Protein 2PEX (pdb70)

Nearest PDB structures (foldseek):
  2pex-assembly1_A  TM=1.007E+00  e=6.053E-23  Xanthomonas campestris
  2pfb-assembly1_A  TM=7.543E-01  e=5.806E-17  Xanthomonas campestris
  2pfb-assembly1_B  TM=7.916E-01  e=1.909E-15  Xanthomonas campestris
  3hsr-assembly1_B  TM=8.834E-01  e=1.328E-07  Staphylococcus aureus subsp. aureus str. Newman
  5hsm-assembly1_A-2  TM=7.151E-01  e=2.259E-06  Mycobacterium tuberculosis H37Rv

Secondary structure (DSSP, 8-state):
--TGGG-GGG-HHHHHHHHHHHHHHHHHHHTTTTT--HHHHHHHHHHHHS-SEEHHHHHHHHT--HHHHHHHHHHHHHTTSEEEE--EEEE-HHHHHGGGGSTTHHHHHHHHHT--HHHHHHHHHHHHHHHHHH--/--HHHHT-GGG-HHHHHHHHHHHHHHHHHHHGGGTT--HHHHHHHHHHHHS-SB-HHHHHHHHT--HHHHHHHHHHHHHTTSEEE----EEE-HHHHHHHHHHTHHHHHHHHHHT--HHHHHHHHHHHHHHHHHHH-

InterPro domains:
  IPR000835 MarR-type HTH domain [PR00598] (62-78)
  IPR000835 MarR-type HTH domain [PR00598] (79-94)
  IPR000835 MarR-type HTH domain [PR00598] (98-114)
  IPR000835 MarR-type HTH domain [PS50995] (18-148)
  IPR000835 MarR-type HTH domain [SM00347] (38-138)
  IPR036388 Winged helix-like DNA-binding domain superfamily [G3DSA:1.10.10.10] (18-153)
  IPR036390 Winged helix DNA-binding domain superfamily [SSF46785] (12-150)
  IPR039422 Transcription regulators MarR/SlyA-like [PTHR33164] (8-149)
  IPR055166 Transcriptional regulator SarA/SarZ/Rot-like, helix-turn-helix domain [PF22381] (34-114)

Radius of gyration: 20.16 Å; Cα contacts (8 Å, |Δi|>4): 332; chains: 2; bounding box: 38×57×40 Å

Solvent-accessible surface area: 13585 Å² total; per-residue (Å²): 245,54,49,58,61,3,50,1,81,73,7,4,2,15,5,0,36,8,0,8,69,19,0,43,142,37,2,150,49,39,2,149,104,17,128,16,69,12,33,14,1,0,0,0,1,3,1,16,76,59,41,101,82,28,28,89,85,0,6,141,78,0,96,13,76,75,86,63,0,37,46,15,2,109,142,0,66,95,67,30,16,3,57,84,91,122,87,73,0,15,17,32,133,66,0,90,46,10,70,88,121,0,14,58,4,18,91,77,8,72,96,28,2,75,24,57,100,102,77,22,138,95,6,31,110,28,0,48,100,1,35,82,42,25,38,161,147,160,38,49,48,66,3,46,1,83,81,8,6,2,10,1,0,20,1,0,22,37,14,4,76,85,37,3,136,47,22,2,161,86,12,129,18,70,16,37,18,0,0,0,0,1,6,1,11,80,64,49,103,79,24,32,75,66,0,5,125,82,1,120,23,88,69,83,62,0,63,52,16,4,106,141,2,62,94,63,34,14,2,58,108,83,121,107,72,0,20,14,17,136,81,0,102,66,16,74,88,118,0,6,54,4,13,98,88,7,72,99,31,0,73,18,54,120,82,88,24,112,83,4,22,84,40,0,74,108,3,61,59,25,13,67,122

Foldseek 3Di:
DCVVVPDLVVDPVNVVVVVVVVLQVVVVVVCVVVPARVVLVLLLVVCLVPFWAFLVRSCVVVVHDCVVCVVSLVVCVVVVQWDAPPNIIGGDPVVNVCVVVCVCVVVVSVVVVVDDVVRVVVVVVVVVVVVVVPDD/DCVVVVPDLVNDPVNVVVVVVVVLQVLVVVLCVVVPAHVVLVLLLVVCLVPFFAFLVVSCVVVVHDSVVCVVSLVVCVVVVQWDDDVRTIGGDPNVNVSVVVSVVRVVVSVVVVPADPVRVVVVVVVVVVVVVVVVD

CATH classification: 1.10.10.10

Sequence (273 aa):
RTDTLLQLDNQLSFALYSANLAMHKLYRGLLKALDLTYPQYLVMLVLWETDERSVSEIGERLYLDSATLTPLLKRLQAAGLVTRTRVIIALTETGRALRSKAGAVPEQVFCCASACSLDELRQLKQELEKLRSSLGAARTDTLLQLDNQLSFALYSANLAMHKLYRGLLKALDLTYPQYLVMLVLWETDERSVSEIGERLYLDSATLTPLLKRLQAAGLVTRTRVIIALTETGRALRSKAGAVPEQVFCASACSLDELRQLKQELEKLRSSLGA

B-factor: mean 32.77, std 8.57, range [18.04, 68.5]

Organism: Xanthomonas campestris pv. phaseoli (NCBI:txid317013)

Structure (mmCIF, N/CA/C/O backbone):
data_2PEX
#
_entry.id   2PEX
#
_cell.length_a   54.290
_cell.length_b   77.790
_cell.length_c   77.810
_cell.angle_alpha   90.00
_cell.angle_beta   90.00
_cell.angle_gamma   90.00
#
_symmetry.space_group_name_H-M   'P 21 21 21'
#
loop_
_entity.id
_entity.type
_entity.pdbx_description
1 polymer 'Transcriptional regulator OhrR'
2 non-polymer 'FORMIC ACID'
3 water water
#
loop_
_atom_site.group_PDB
_atom_site.id
_atom_site.type_symbol
_atom_site.label_atom_id
_atom_site.label_alt_id
_atom_site.label_comp_id
_atom_site.label_asym_id
_atom_site.label_entity_id
_atom_site.label_seq_id
_atom_site.pdbx_PDB_ins_code
_atom_site.Cartn_x
_atom_site.Cartn_y
_atom_site.Cartn_z
_atom_site.occupancy
_atom_site.B_iso_or_equiv
_atom_site.auth_seq_id
_atom_site.auth_comp_id
_atom_site.auth_asym_id
_atom_site.auth_atom_id
_atom_site.pdbx_PDB_model_num
ATOM 1 N N . ARG A 1 10 ? 35.999 15.500 -7.148 1.00 50.46 10 ARG A N 1
ATOM 2 C CA . ARG A 1 10 ? 34.758 15.195 -7.922 1.00 50.50 10 ARG A CA 1
ATOM 3 C C . ARG A 1 10 ? 34.500 13.685 -7.912 1.00 50.77 10 ARG A C 1
ATOM 4 O O . ARG A 1 10 ? 35.219 12.917 -8.552 1.00 51.74 10 ARG A O 1
ATOM 12 N N . THR A 1 11 ? 33.464 13.267 -7.190 1.00 50.16 11 THR A N 1
ATOM 13 C CA . THR A 1 11 ? 33.134 11.845 -7.060 1.00 49.16 11 THR A CA 1
ATOM 14 C C . THR A 1 11 ? 31.815 11.415 -7.710 1.00 46.24 11 THR A C 1
ATOM 15 O O . THR A 1 11 ? 31.515 10.221 -7.800 1.00 46.48 11 THR A O 1
ATOM 19 N N . ASP A 1 12 ? 31.041 12.381 -8.186 1.00 41.69 12 ASP A N 1
ATOM 20 C CA . ASP A 1 12 ? 29.747 12.089 -8.792 1.00 38.34 12 ASP A CA 1
ATOM 21 C C . ASP A 1 12 ? 29.720 11.199 -10.043 1.00 35.93 12 ASP A C 1
ATOM 22 O O . ASP A 1 12 ? 28.830 10.364 -10.174 1.00 33.78 12 ASP A O 1
ATOM 27 N N . THR A 1 13 ? 30.666 11.367 -10.965 1.00 31.77 13 THR A N 1
ATOM 28 C CA . THR A 1 13 ? 30.637 10.554 -12.184 1.00 28.07 13 THR A CA 1
ATOM 29 C C . THR A 1 13 ? 30.730 9.064 -11.867 1.00 26.58 13 THR A C 1
ATOM 30 O O . THR A 1 13 ? 30.105 8.237 -12.526 1.00 25.45 13 THR A O 1
ATOM 34 N N . LEU A 1 14 ? 31.509 8.739 -10.844 1.00 25.84 14 LEU A N 1
ATOM 35 C CA . LEU A 1 14 ? 31.709 7.369 -10.401 1.00 27.68 14 LEU A CA 1
ATOM 36 C C . LEU A 1 14 ? 30.402 6.698 -9.951 1.00 26.22 14 LEU A C 1
ATOM 37 O O . LEU A 1 14 ? 30.252 5.480 -10.051 1.00 26.20 14 LEU A O 1
ATOM 42 N N . LEU A 1 15 ? 29.451 7.501 -9.482 1.00 24.59 15 LEU A N 1
ATOM 43 C CA . LEU A 1 15 ? 28.173 6.979 -8.997 1.00 24.55 15 LEU A CA 1
ATOM 44 C C . LEU A 1 15 ? 26.979 7.113 -9.943 1.00 23.66 15 LEU A C 1
ATOM 45 O O . LEU A 1 15 ? 25.856 6.808 -9.553 1.00 24.96 15 LEU A O 1
ATOM 50 N N . GLN A 1 16 ? 27.194 7.562 -11.175 1.00 21.69 16 GLN A N 1
ATOM 51 C CA . GLN A 1 16 ? 26.071 7.696 -12.097 1.00 22.74 16 GLN A CA 1
ATOM 52 C C . GLN A 1 16 ? 25.476 6.319 -12.377 1.00 21.61 16 GLN A C 1
ATOM 53 O O . GLN A 1 16 ? 26.199 5.359 -12.622 1.00 20.87 16 GLN A O 1
ATOM 59 N N . LEU A 1 17 ? 24.152 6.232 -12.327 1.00 22.25 17 LEU A N 1
ATOM 60 C CA . LEU A 1 17 ? 23.442 4.979 -12.555 1.00 23.41 17 LEU A CA 1
ATOM 61 C C . LEU A 1 17 ? 23.926 4.221 -13.796 1.00 25.75 17 LEU A C 1
ATOM 62 O O . LEU A 1 17 ? 24.177 3.015 -13.736 1.00 23.33 17 LEU A O 1
ATOM 67 N N . ASP A 1 18 ? 24.053 4.939 -14.910 1.00 26.16 18 ASP A N 1
ATOM 68 C CA . ASP A 1 18 ? 24.473 4.354 -16.181 1.00 26.93 18 ASP A CA 1
ATOM 69 C C . ASP A 1 18 ? 25.883 3.783 -16.195 1.00 25.91 18 ASP A C 1
ATOM 70 O O . ASP A 1 18 ? 26.275 3.140 -17.166 1.00 25.51 18 ASP A O 1
ATOM 75 N N . ASN A 1 19 ? 26.651 4.027 -15.139 1.00 23.90 19 ASN A N 1
ATOM 76 C CA . ASN A 1 19 ? 28.015 3.516 -15.085 1.00 23.53 19 ASN A CA 1
ATOM 77 C C . ASN A 1 19 ? 28.163 2.324 -14.151 1.00 23.11 19 ASN A C 1
ATOM 78 O O . ASN A 1 19 ? 29.269 1.805 -13.969 1.00 23.74 19 ASN A O 1
ATOM 83 N N . GLN A 1 20 ? 27.047 1.878 -13.579 1.00 20.07 20 GLN A N 1
ATOM 84 C CA . GLN A 1 20 ? 27.071 0.755 -12.645 1.00 22.21 20 GLN A CA 1
ATOM 85 C C . GLN A 1 20 ? 26.850 -0.613 -13.286 1.00 21.37 20 GLN A C 1
ATOM 86 O O . GLN A 1 20 ? 25.793 -0.884 -13.851 1.00 21.14 20 GLN A O 1
ATOM 92 N N . LEU A 1 21 ? 27.851 -1.478 -13.196 1.00 22.15 21 LEU A N 1
ATOM 93 C CA . LEU A 1 21 ? 27.715 -2.827 -13.733 1.00 22.43 21 LEU A CA 1
ATOM 94 C C . LEU A 1 21 ? 26.568 -3.529 -13.002 1.00 21.05 21 LEU A C 1
ATOM 95 O O . LEU A 1 21 ? 25.784 -4.260 -13.605 1.00 21.18 21 LEU A O 1
ATOM 100 N N . SER A 1 22 ? 26.468 -3.294 -11.699 1.00 19.88 22 SER A N 1
ATOM 101 C CA . SER A 1 22 ? 25.430 -3.935 -10.901 1.00 20.87 22 SER A CA 1
ATOM 102 C C . SER A 1 22 ? 24.020 -3.634 -11.407 1.00 18.04 22 SER A C 1
ATOM 103 O O . SER A 1 22 ? 23.176 -4.523 -11.444 1.00 20.48 22 SER A O 1
ATOM 106 N N . PHE A 1 23 ? 23.761 -2.389 -11.796 1.00 19.21 23 PHE A N 1
ATOM 107 C CA . PHE A 1 23 ? 22.423 -2.047 -12.261 1.00 20.17 23 PHE A CA 1
ATOM 108 C C . PHE A 1 23 ? 22.080 -2.733 -13.581 1.00 20.54 23 PHE A C 1
ATOM 109 O O . PHE A 1 23 ? 20.947 -3.172 -13.769 1.00 20.70 23 PHE A O 1
ATOM 117 N N . ALA A 1 24 ? 23.049 -2.838 -14.488 1.00 21.06 24 ALA A N 1
ATOM 118 C CA . ALA A 1 24 ? 22.798 -3.508 -15.765 1.00 23.62 24 ALA A CA 1
ATOM 119 C C . ALA A 1 24 ? 22.449 -4.971 -15.506 1.00 23.22 24 ALA A C 1
ATOM 120 O O . ALA A 1 24 ? 21.551 -5.531 -16.132 1.00 25.56 24 ALA A O 1
ATOM 122 N N . LEU A 1 25 ? 23.161 -5.588 -14.568 1.00 23.03 25 LEU A N 1
ATOM 123 C CA . LEU A 1 25 ? 22.923 -6.983 -14.212 1.00 22.67 25 LEU A CA 1
ATOM 124 C C . LEU A 1 25 ? 21.523 -7.120 -13.570 1.00 23.59 25 LEU A C 1
ATOM 125 O O . LEU A 1 25 ? 20.700 -7.960 -13.965 1.00 21.27 25 LEU A O 1
ATOM 130 N N . TYR A 1 26 ? 21.262 -6.265 -12.591 1.00 22.18 26 TYR A N 1
ATOM 131 C CA . TYR A 1 26 ? 19.995 -6.238 -11.854 1.00 21.55 26 TYR A CA 1
ATOM 132 C C . TYR A 1 26 ? 18.791 -6.059 -12.772 1.00 22.24 26 TYR A C 1
ATOM 133 O O . TYR A 1 26 ? 17.806 -6.799 -12.672 1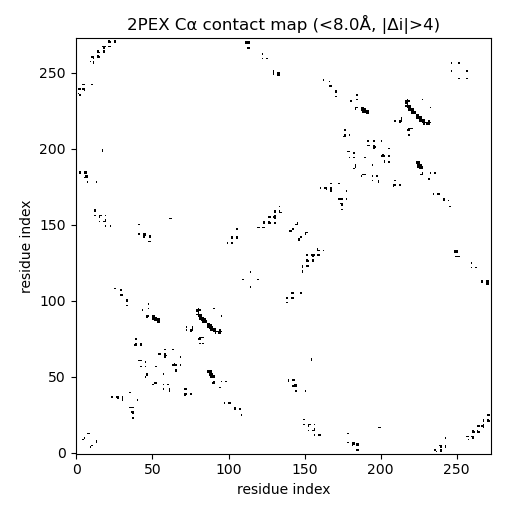.00 21.20 26 TYR A O 1
ATOM 142 N N . SER A 1 27 ? 18.863 -5.082 -13.671 1.00 21.49 27 SER A N 1
ATOM 143 C CA . SER A 1 27 ? 17.742 -4.831 -14.568 1.00 22.17 27 SER A CA 1
ATOM 144 C C . SER A 1 27 ? 17.548 -5.910 -15.638 1.00 23.97 27 SER A C 1
ATOM 145 O O . SER A 1 27 ? 16.410 -6.227 -15.996 1.00 22.54 27 SER A O 1
ATOM 148 N N . ALA A 1 28 ? 18.636 -6.480 -16.149 1.00 21.96 28 ALA A N 1
ATOM 149 C CA . ALA A 1 28 ? 18.503 -7.531 -17.161 1.00 21.88 28 ALA A CA 1
ATOM 150 C C . ALA A 1 28 ? 17.915 -8.789 -16.509 1.00 22.63 28 ALA A C 1
ATOM 151 O O . ALA A 1 28 ? 17.082 -9.477 -17.107 1.00 21.33 28 ALA A O 1
ATOM 153 N N . ASN A 1 29 ? 18.344 -9.075 -15.279 1.00 20.15 29 ASN A N 1
ATOM 154 C CA . ASN A 1 29 ? 17.857 -10.238 -14.533 1.00 23.80 29 ASN A CA 1
ATOM 155 C C . ASN A 1 29 ? 16.352 -10.117 -14.279 1.00 23.54 29 ASN A C 1
ATOM 156 O O . ASN A 1 29 ? 15.615 -11.103 -14.375 1.00 24.79 29 ASN A O 1
ATOM 161 N N . LEU A 1 30 ? 15.896 -8.910 -13.952 1.00 25.13 30 LEU A N 1
ATOM 162 C CA . LEU A 1 30 ? 14.470 -8.690 -13.703 1.00 23.76 30 LEU A CA 1
ATOM 163 C C . LEU A 1 30 ? 13.685 -8.856 -14.998 1.00 24.11 30 LEU A C 1
ATOM 164 O O . LEU A 1 30 ? 12.584 -9.404 -15.001 1.00 23.46 30 LEU A O 1
ATOM 169 N N . ALA A 1 31 ? 14.254 -8.369 -16.095 1.00 22.95 31 ALA A N 1
ATOM 170 C CA . ALA A 1 31 ? 13.607 -8.500 -17.393 1.00 25.37 31 ALA A CA 1
ATOM 171 C C . ALA A 1 31 ? 13.521 -9.985 -17.727 1.00 24.85 31 ALA A C 1
ATOM 172 O O . ALA A 1 31 ? 12.538 -10.440 -18.311 1.00 24.98 31 ALA A O 1
ATOM 174 N N . MET A 1 32 ? 14.550 -10.747 -17.359 1.00 25.17 32 MET A N 1
ATOM 175 C CA . MET A 1 32 ? 14.532 -12.181 -17.636 1.00 25.13 32 MET A CA 1
ATOM 176 C C . MET A 1 32 ? 13.432 -12.840 -16.804 1.00 26.54 32 MET A C 1
ATOM 177 O O . MET A 1 32 ? 12.711 -13.712 -17.293 1.00 25.35 32 MET A O 1
ATOM 182 N N . HIS A 1 33 ? 13.307 -12.420 -15.546 1.00 26.04 33 HIS A N 1
ATOM 183 C CA . HIS A 1 33 ? 12.282 -12.975 -14.676 1.00 27.41 33 HIS A CA 1
ATOM 184 C C . HIS A 1 33 ? 10.904 -12.693 -15.261 1.00 26.99 33 HIS A C 1
ATOM 185 O O . HIS A 1 33 ? 10.054 -13.582 -15.313 1.00 26.71 33 HIS A O 1
ATOM 192 N N . LYS A 1 34 ? 10.693 -11.458 -15.710 1.00 25.90 34 LYS A N 1
ATOM 193 C CA . LYS A 1 34 ? 9.406 -11.075 -16.287 1.00 28.10 34 LYS A CA 1
ATOM 194 C C . LYS A 1 34 ? 9.051 -11.974 -17.463 1.00 27.96 34 LYS A C 1
ATOM 195 O O . LYS A 1 34 ? 7.905 -12.411 -17.603 1.00 28.05 34 LYS A O 1
ATOM 201 N N . LEU A 1 35 ? 10.036 -12.246 -18.310 1.00 27.70 35 LEU A N 1
ATOM 202 C CA . LEU A 1 35 ? 9.825 -13.115 -19.463 1.00 26.82 35 LEU A CA 1
ATOM 203 C C . LEU A 1 35 ? 9.423 -14.511 -19.001 1.00 27.34 35 LEU A C 1
ATOM 204 O O . LEU A 1 35 ? 8.500 -15.120 -19.550 1.00 26.74 35 LEU A O 1
ATOM 209 N N . TYR A 1 36 ? 10.120 -15.013 -17.988 1.00 26.11 36 TYR A N 1
ATOM 210 C CA . TYR A 1 36 ? 9.852 -16.347 -17.471 1.00 26.50 36 TYR A CA 1
ATOM 211 C C . TYR A 1 36 ? 8.507 -16.517 -16.802 1.00 28.95 36 TYR A C 1
ATOM 212 O O . TYR A 1 36 ? 7.946 -17.610 -16.814 1.00 28.77 36 TYR A O 1
ATOM 221 N N . ARG A 1 37 ? 7.998 -15.453 -16.194 1.00 29.68 37 ARG A N 1
ATOM 222 C CA . ARG A 1 37 ? 6.701 -15.539 -15.535 1.00 33.07 37 ARG A CA 1
ATOM 223 C C . ARG A 1 37 ? 5.669 -15.928 -16.590 1.00 32.34 37 ARG A C 1
ATOM 224 O O . ARG A 1 37 ? 4.711 -16.644 -16.309 1.00 34.66 37 ARG A O 1
ATOM 232 N N . GLY A 1 38 ? 5.883 -15.458 -17.812 1.00 31.23 38 GLY A N 1
ATOM 233 C CA . GLY A 1 38 ? 4.977 -15.784 -18.897 1.00 31.67 38 GLY A CA 1
ATOM 234 C C . GLY A 1 38 ? 5.271 -17.147 -19.498 1.00 31.93 38 GLY A C 1
ATOM 235 O O . GLY A 1 38 ? 4.356 -17.881 -19.872 1.00 32.50 38 GLY A O 1
ATOM 236 N N . LEU A 1 39 ? 6.552 -17.497 -19.581 1.00 30.93 39 LEU A N 1
ATOM 237 C CA . LEU A 1 39 ? 6.957 -18.773 -20.144 1.00 30.65 39 LEU A CA 1
ATOM 238 C C . LEU A 1 39 ? 6.671 -19.956 -19.222 1.00 30.87 39 LEU A C 1
ATOM 239 O O . LEU A 1 39 ? 6.458 -21.065 -19.694 1.00 30.43 39 LEU A O 1
ATOM 244 N N . LEU A 1 40 ? 6.671 -19.725 -17.912 1.00 30.82 40 LEU A N 1
ATOM 245 C CA . LEU A 1 40 ? 6.438 -20.804 -16.952 1.00 32.03 40 LEU A CA 1
ATOM 246 C C . LEU A 1 40 ? 5.008 -20.893 -16.437 1.00 33.89 40 LEU A C 1
ATOM 247 O O . LEU A 1 40 ? 4.721 -21.684 -15.538 1.00 34.61 40 LEU A O 1
ATOM 252 N N . LYS A 1 41 ? 4.112 -20.097 -17.007 1.00 36.64 41 LYS A N 1
ATOM 253 C CA . LYS A 1 41 ? 2.724 -20.089 -16.564 1.00 39.60 41 LYS A CA 1
ATOM 254 C C . LYS A 1 41 ? 2.031 -21.449 -16.646 1.00 40.32 41 LYS A C 1
ATOM 255 O O . LYS A 1 41 ? 1.368 -21.864 -15.696 1.00 41.22 41 LYS A O 1
ATOM 261 N N . ALA A 1 42 ? 2.194 -22.146 -17.765 1.00 40.35 42 ALA A N 1
ATOM 262 C CA . ALA A 1 42 ? 1.560 -23.450 -17.949 1.00 41.43 42 ALA A CA 1
ATOM 263 C C . ALA A 1 42 ? 2.044 -24.532 -16.988 1.00 41.36 42 ALA A C 1
ATOM 264 O O . ALA A 1 42 ? 1.278 -25.426 -16.630 1.00 40.44 42 ALA A O 1
ATOM 266 N N . LEU A 1 43 ? 3.306 -24.470 -16.569 1.00 40.47 43 LEU A N 1
ATOM 267 C CA . LEU A 1 43 ? 3.810 -25.485 -15.654 1.00 40.16 43 LEU A CA 1
ATOM 268 C C . LEU A 1 43 ? 3.808 -25.072 -14.189 1.00 38.89 43 LEU A C 1
ATOM 269 O O . LEU A 1 43 ? 4.350 -25.774 -13.334 1.00 36.83 43 LEU A O 1
ATOM 274 N N . ASP A 1 44 ? 3.180 -23.936 -13.909 1.00 38.29 44 ASP A N 1
ATOM 275 C CA . ASP A 1 44 ? 3.047 -23.425 -12.549 1.00 39.20 44 ASP A CA 1
ATOM 276 C C . ASP A 1 44 ? 4.308 -23.457 -11.694 1.00 36.70 44 ASP A C 1
ATOM 277 O O . ASP A 1 44 ? 4.310 -24.015 -10.596 1.00 36.50 44 ASP A O 1
ATOM 282 N N . LEU A 1 45 ? 5.375 -22.855 -12.200 1.00 33.62 45 LEU A N 1
ATOM 283 C CA . LEU A 1 45 ? 6.634 -22.796 -11.472 1.00 31.63 45 LEU A CA 1
ATOM 284 C C . LEU A 1 45 ? 7.136 -21.365 -11.470 1.00 30.28 45 LEU A C 1
ATOM 285 O O . LEU A 1 45 ? 6.853 -20.590 -12.392 1.00 29.41 45 LEU A O 1
ATOM 290 N N . THR A 1 46 ? 7.868 -21.013 -10.425 1.00 26.83 46 THR A N 1
ATOM 291 C CA . THR A 1 46 ? 8.478 -19.700 -10.334 1.00 27.29 46 THR A CA 1
ATOM 292 C C . THR A 1 46 ? 9.845 -19.975 -10.949 1.00 26.62 46 THR A C 1
ATOM 293 O O . THR A 1 46 ? 10.240 -21.136 -11.056 1.00 26.53 46 THR A O 1
ATOM 297 N N . TYR A 1 47 ? 10.578 -18.940 -11.342 1.00 25.02 47 TYR A N 1
ATOM 298 C CA . TYR A 1 47 ? 11.889 -19.175 -11.945 1.00 25.94 47 TYR A CA 1
ATOM 299 C C . TYR A 1 47 ? 12.826 -20.003 -11.052 1.00 25.00 47 TYR A C 1
ATOM 300 O O . TYR A 1 47 ? 13.373 -21.007 -11.493 1.00 25.74 47 TYR A O 1
ATOM 309 N N . PRO A 1 48 ? 13.022 -19.600 -9.784 1.00 26.71 48 PRO A N 1
ATOM 310 C CA . PRO A 1 48 ? 13.910 -20.372 -8.907 1.00 25.88 48 PRO A CA 1
ATOM 311 C C . PRO A 1 48 ? 13.475 -21.837 -8.748 1.00 25.48 48 PRO A C 1
ATOM 312 O O . PRO A 1 48 ? 14.315 -22.734 -8.647 1.00 22.63 48 PRO A O 1
ATOM 316 N N . GLN A 1 49 ? 12.166 -22.082 -8.716 1.00 25.10 49 GLN A N 1
ATOM 317 C CA . GLN A 1 49 ? 11.663 -23.449 -8.591 1.00 26.07 49 GLN A CA 1
ATOM 318 C C . GLN A 1 49 ? 12.036 -24.205 -9.857 1.00 25.05 49 GLN A C 1
ATOM 319 O O . GLN A 1 49 ? 12.431 -25.365 -9.809 1.00 26.32 49 GLN A O 1
ATOM 325 N N . TYR A 1 50 ? 11.896 -23.533 -10.991 1.00 22.83 50 TYR A N 1
ATOM 326 C CA . TYR A 1 50 ? 12.249 -24.122 -12.275 1.00 24.54 50 TYR A CA 1
ATOM 327 C C . TYR A 1 50 ? 13.735 -24.522 -12.243 1.00 24.19 50 TYR A C 1
ATOM 328 O O . TYR A 1 50 ? 14.094 -25.601 -12.703 1.00 24.52 50 TYR A O 1
ATOM 337 N N . LEU A 1 51 ? 14.592 -23.676 -11.671 1.00 24.97 51 LEU A N 1
ATOM 338 C CA . LEU A 1 51 ? 16.027 -23.995 -11.587 1.00 24.72 51 LEU A CA 1
ATOM 339 C C . LEU A 1 51 ? 16.271 -25.289 -10.808 1.00 25.90 51 LEU A C 1
ATOM 340 O O . LEU A 1 51 ? 17.105 -26.110 -11.195 1.00 23.81 51 LEU A O 1
ATOM 345 N N . VAL A 1 52 ? 15.547 -25.470 -9.706 1.00 23.59 52 VAL A N 1
ATOM 346 C CA . VAL A 1 52 ? 15.694 -26.687 -8.917 1.00 24.24 52 VAL A CA 1
ATOM 347 C C . VAL A 1 52 ? 15.321 -27.899 -9.773 1.00 24.35 5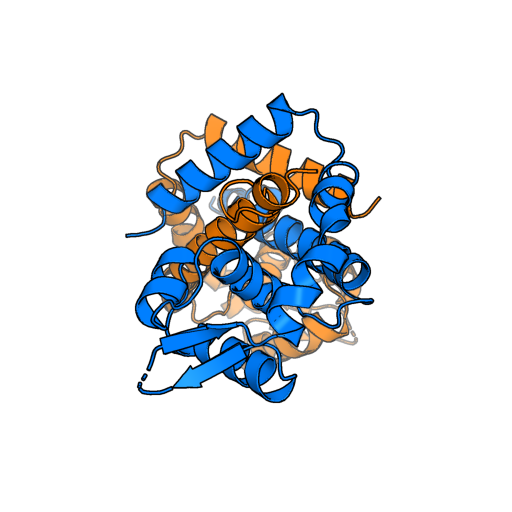2 VAL A C 1
ATOM 348 O O . VAL A 1 52 ? 16.000 -28.927 -9.743 1.00 24.46 52 VAL A O 1
ATOM 352 N N . MET A 1 53 ? 14.239 -27.774 -10.535 1.00 22.73 53 MET A N 1
ATOM 353 C CA . MET A 1 53 ? 13.803 -28.869 -11.386 1.00 25.41 53 MET A CA 1
ATOM 354 C C . MET A 1 53 ? 14.847 -29.157 -12.457 1.00 25.00 53 MET A C 1
ATOM 355 O O . MET A 1 53 ? 15.058 -30.311 -12.816 1.00 25.87 53 MET A O 1
ATOM 360 N N . LEU A 1 54 ? 15.492 -28.113 -12.976 1.00 26.38 54 LEU A N 1
ATOM 361 C CA . LEU A 1 54 ? 16.525 -28.326 -13.987 1.00 26.95 54 LEU A CA 1
ATOM 362 C C . LEU A 1 54 ? 17.638 -29.187 -13.399 1.00 25.37 54 LEU A C 1
ATOM 363 O O . LEU A 1 54 ? 18.154 -30.083 -14.063 1.00 24.97 54 LEU A O 1
ATOM 368 N N . VAL A 1 55 ? 18.007 -28.912 -12.152 1.00 25.48 55 VAL A N 1
ATOM 369 C CA . VAL A 1 55 ? 19.057 -29.678 -11.492 1.00 25.45 55 VAL A CA 1
ATOM 370 C C . VAL A 1 55 ? 18.651 -31.140 -11.329 1.00 27.09 55 VAL A C 1
ATOM 371 O O . VAL A 1 55 ? 19.439 -32.044 -11.621 1.00 24.05 55 VAL A O 1
ATOM 375 N N . LEU A 1 56 ? 17.421 -31.365 -10.872 1.00 24.72 56 LEU A N 1
ATOM 376 C CA . LEU A 1 56 ? 16.907 -32.717 -10.652 1.00 26.90 56 LEU A CA 1
ATOM 377 C C . LEU A 1 56 ? 16.672 -33.511 -11.937 1.00 27.75 56 LEU A C 1
ATOM 378 O O . LEU A 1 56 ? 16.942 -34.709 -11.985 1.00 27.96 56 LEU A O 1
ATOM 383 N N . TRP A 1 57 ? 16.160 -32.850 -12.970 1.00 27.20 57 TRP A N 1
ATOM 384 C CA . TRP A 1 57 ? 15.909 -33.521 -14.235 1.00 28.52 57 TRP A CA 1
ATOM 385 C C . TRP A 1 57 ? 17.207 -34.046 -14.848 1.00 30.31 57 TRP A C 1
ATOM 386 O O . TRP A 1 57 ? 17.187 -35.001 -15.622 1.00 30.69 57 TRP A O 1
ATOM 397 N N . GLU A 1 58 ? 18.333 -33.428 -14.504 1.00 29.65 58 GLU A N 1
ATOM 398 C CA . GLU A 1 58 ? 19.616 -33.879 -15.037 1.00 32.52 58 GLU A CA 1
ATOM 399 C C . GLU A 1 58 ? 20.229 -34.915 -14.099 1.00 33.39 58 GLU A C 1
ATOM 400 O O . GLU A 1 58 ? 20.719 -35.947 -14.547 1.00 33.04 58 GLU A O 1
ATOM 406 N N . THR A 1 59 ? 20.182 -34.648 -12.796 1.00 33.79 59 THR A N 1
ATOM 407 C CA . THR A 1 59 ? 20.719 -35.577 -11.801 1.00 36.63 59 THR A CA 1
ATOM 408 C C . THR A 1 59 ? 19.757 -35.660 -10.617 1.00 35.84 59 THR A C 1
ATOM 409 O O . THR A 1 59 ? 19.730 -34.775 -9.763 1.00 35.33 59 THR A O 1
ATOM 413 N N . ASP A 1 60 ? 18.971 -36.731 -10.580 1.00 36.09 60 ASP A N 1
ATOM 414 C CA . ASP A 1 60 ? 17.983 -36.948 -9.526 1.00 36.33 60 ASP A CA 1
ATOM 415 C C . ASP A 1 60 ? 18.652 -37.353 -8.209 1.00 38.33 60 ASP A C 1
ATOM 416 O O . ASP A 1 60 ? 19.850 -37.633 -8.170 1.00 40.08 60 ASP A O 1
ATOM 421 N N . GLU A 1 61 ? 17.875 -37.365 -7.129 1.00 38.21 61 GLU A N 1
ATOM 422 C CA . GLU A 1 61 ? 18.368 -37.763 -5.808 1.00 39.02 61 GLU A CA 1
ATOM 423 C C . GLU A 1 61 ? 19.563 -36.970 -5.288 1.00 38.35 61 GLU A C 1
ATOM 424 O O . GLU A 1 61 ? 20.593 -37.558 -4.949 1.00 38.16 61 GLU A O 1
ATOM 430 N N . ARG A 1 62 ? 19.442 -35.650 -5.214 1.00 37.05 62 ARG A N 1
ATOM 431 C CA . ARG A 1 62 ? 20.544 -34.836 -4.709 1.00 37.13 62 ARG A CA 1
ATOM 432 C C . ARG A 1 62 ? 20.233 -34.328 -3.306 1.00 36.20 62 ARG A C 1
ATOM 433 O O . ARG A 1 62 ? 19.072 -34.105 -2.958 1.00 36.31 62 ARG A O 1
ATOM 441 N N . SER A 1 63 ? 21.269 -34.143 -2.495 1.00 35.83 63 SER A N 1
ATOM 442 C CA . SER A 1 63 ? 21.066 -33.633 -1.146 1.00 34.46 63 SER A CA 1
ATOM 443 C C . SER A 1 63 ? 20.808 -32.136 -1.269 1.00 33.68 63 SER A C 1
ATOM 444 O O . SER A 1 63 ? 21.120 -31.541 -2.298 1.00 32.64 63 SER A O 1
ATOM 447 N N . VAL A 1 64 ? 20.224 -31.531 -0.239 1.00 33.51 64 VAL A N 1
ATOM 448 C CA . VAL A 1 64 ? 19.948 -30.098 -0.275 1.00 34.19 64 VAL A CA 1
ATOM 449 C C . VAL A 1 64 ? 21.260 -29.341 -0.461 1.00 35.53 64 VAL A C 1
ATOM 450 O O . VAL A 1 64 ? 21.319 -28.341 -1.179 1.00 33.14 64 VAL A O 1
ATOM 454 N N . SER A 1 65 ? 22.315 -29.833 0.181 1.00 34.25 65 SER A N 1
ATOM 455 C CA . SER A 1 65 ? 23.624 -29.203 0.077 1.00 35.69 65 SER A CA 1
ATOM 456 C C . SER A 1 65 ? 24.134 -29.222 -1.364 1.00 34.33 65 SER A C 1
ATOM 457 O O . SER A 1 65 ? 24.677 -28.229 -1.851 1.00 34.38 65 SER A O 1
ATOM 460 N N . GLU A 1 66 ? 23.955 -30.350 -2.042 1.00 34.28 66 GLU A N 1
ATOM 461 C CA . GLU A 1 66 ? 24.398 -30.494 -3.425 1.00 34.96 66 GLU A CA 1
ATOM 462 C C . GLU A 1 66 ? 23.646 -29.544 -4.352 1.00 33.88 66 GLU A C 1
ATOM 463 O O . GLU A 1 66 ? 24.233 -28.949 -5.256 1.00 33.75 66 GLU A O 1
ATOM 469 N N . ILE A 1 67 ? 22.347 -29.397 -4.125 1.00 31.80 67 ILE A N 1
ATOM 470 C CA . ILE A 1 67 ? 21.539 -28.506 -4.955 1.00 30.09 67 ILE A CA 1
ATOM 471 C C . ILE A 1 67 ? 21.930 -27.053 -4.715 1.00 30.03 67 ILE A C 1
ATOM 472 O O . ILE A 1 67 ? 22.039 -26.261 -5.656 1.00 28.43 67 ILE A O 1
ATOM 477 N N . GLY A 1 68 ? 22.145 -26.707 -3.451 1.00 30.46 68 GLY A N 1
ATOM 478 C CA . GLY A 1 68 ? 22.522 -25.348 -3.112 1.00 31.52 68 GLY A CA 1
ATOM 479 C C . GLY A 1 68 ? 23.864 -24.965 -3.707 1.00 31.77 68 GLY A C 1
ATOM 480 O O . GLY A 1 68 ? 24.068 -23.824 -4.125 1.00 32.42 68 GLY A O 1
ATOM 481 N N . GLU A 1 69 ? 24.782 -25.921 -3.749 1.00 33.18 69 GLU A N 1
ATOM 482 C CA . GLU A 1 69 ? 26.109 -25.676 -4.295 1.00 35.74 69 GLU A CA 1
ATOM 483 C C . GLU A 1 69 ? 26.005 -25.474 -5.805 1.00 33.97 69 GLU A C 1
ATOM 484 O O . GLU A 1 69 ? 26.690 -24.631 -6.386 1.00 33.69 69 GLU A O 1
ATOM 490 N N . ARG A 1 70 ? 25.112 -26.234 -6.425 1.00 32.73 70 ARG A N 1
ATOM 491 C CA . ARG A 1 70 ? 24.889 -26.167 -7.863 1.00 31.57 70 ARG A CA 1
ATOM 492 C C . ARG A 1 70 ? 24.251 -24.839 -8.296 1.00 29.20 70 ARG A C 1
ATOM 493 O O . ARG A 1 70 ? 24.607 -24.265 -9.327 1.00 26.89 70 ARG A O 1
ATOM 501 N N . LEU A 1 71 ? 23.302 -24.358 -7.503 1.00 26.74 71 LEU A N 1
ATOM 502 C CA . LEU A 1 71 ? 22.593 -23.123 -7.821 1.00 25.88 71 LEU A CA 1
ATOM 503 C C . LEU A 1 71 ? 23.193 -21.900 -7.138 1.00 27.27 71 LEU A C 1
ATOM 504 O O . LEU A 1 71 ? 22.716 -20.781 -7.326 1.00 27.37 71 LEU A O 1
ATOM 509 N N . TYR A 1 72 ? 24.236 -22.121 -6.344 1.00 29.02 72 TYR A N 1
ATOM 510 C CA . TYR A 1 72 ? 24.891 -21.049 -5.597 1.00 30.34 72 TYR A CA 1
ATOM 511 C C . TYR A 1 72 ? 23.903 -20.417 -4.620 1.00 30.47 72 TYR A C 1
ATOM 512 O O . TYR A 1 72 ? 23.885 -19.200 -4.443 1.00 31.11 72 TYR A O 1
ATOM 521 N N . LEU A 1 73 ? 23.085 -21.251 -3.983 1.00 31.87 73 LEU A N 1
ATOM 522 C CA . LEU A 1 73 ? 22.096 -20.761 -3.022 1.00 32.93 73 LEU A CA 1
ATOM 523 C C . LEU A 1 73 ? 22.341 -21.310 -1.626 1.00 35.06 73 LEU A C 1
ATOM 524 O O . LEU A 1 73 ? 22.704 -22.477 -1.466 1.00 34.31 73 LEU A O 1
ATOM 529 N N . ASP A 1 74 ? 22.146 -20.468 -0.615 1.00 37.87 74 ASP A N 1
ATOM 530 C CA . ASP A 1 74 ? 22.311 -20.909 0.765 1.00 40.47 74 ASP A CA 1
ATOM 531 C C . ASP A 1 74 ? 21.015 -21.594 1.189 1.00 40.89 74 ASP A C 1
ATOM 532 O O . ASP A 1 74 ? 19.976 -21.420 0.548 1.00 39.94 74 ASP A O 1
ATOM 537 N N . SER A 1 75 ? 21.083 -22.368 2.268 1.00 40.77 75 SER A N 1
ATOM 538 C CA . SER A 1 75 ? 19.931 -23.102 2.781 1.00 42.80 75 SER A CA 1
ATOM 539 C C . SER A 1 75 ? 18.669 -22.256 2.965 1.00 41.69 75 SER A C 1
ATOM 540 O O . SER A 1 75 ? 17.575 -22.679 2.589 1.00 42.12 75 SER A O 1
ATOM 543 N N . ALA A 1 76 ? 18.823 -21.064 3.534 1.00 41.08 76 ALA A N 1
ATOM 544 C CA . ALA A 1 76 ? 17.692 -20.173 3.785 1.00 41.26 76 ALA A CA 1
ATOM 545 C C . ALA A 1 76 ? 16.909 -19.764 2.540 1.00 40.51 76 ALA A C 1
ATOM 546 O O . ALA A 1 76 ? 15.710 -19.494 2.617 1.00 41.26 76 ALA A O 1
ATOM 548 N N . THR A 1 77 ? 17.585 -19.716 1.396 1.00 38.59 77 THR A N 1
ATOM 549 C CA . THR A 1 77 ? 16.942 -19.318 0.148 1.00 37.30 77 THR A CA 1
ATOM 550 C C . THR A 1 77 ? 16.365 -20.506 -0.609 1.00 35.18 77 THR A C 1
ATOM 551 O O . THR A 1 77 ? 15.302 -20.403 -1.223 1.00 34.43 77 THR A O 1
ATOM 555 N N . LEU A 1 78 ? 17.070 -21.630 -0.559 1.00 34.41 78 LEU A N 1
ATOM 556 C CA . LEU A 1 78 ? 16.639 -22.838 -1.253 1.00 32.95 78 LEU A CA 1
ATOM 557 C C . LEU A 1 78 ? 15.486 -23.571 -0.564 1.00 32.36 78 LEU A C 1
ATOM 558 O O . LEU A 1 78 ? 14.522 -23.968 -1.213 1.00 29.32 78 LEU A O 1
ATOM 563 N N . THR A 1 79 ? 15.569 -23.738 0.751 1.00 31.03 79 THR A N 1
ATOM 564 C CA . THR A 1 79 ? 14.526 -24.467 1.467 1.00 31.39 79 THR A CA 1
ATOM 565 C C . THR A 1 79 ? 13.086 -24.090 1.100 1.00 30.08 79 THR A C 1
ATOM 566 O O . THR A 1 79 ? 12.249 -24.969 0.902 1.00 28.92 79 THR A O 1
ATOM 570 N N . PRO A 1 80 ? 12.773 -22.787 1.008 1.00 29.37 80 PRO A N 1
ATOM 571 C CA . PRO A 1 80 ? 11.397 -22.419 0.654 1.00 29.66 80 PRO A CA 1
ATOM 572 C C . PRO A 1 80 ? 10.990 -22.959 -0.719 1.00 29.58 80 PRO A C 1
ATOM 573 O O . PRO A 1 80 ? 9.833 -23.313 -0.940 1.00 27.15 80 PRO A O 1
ATOM 577 N N . LEU A 1 81 ? 11.948 -23.015 -1.642 1.00 27.90 81 LEU A N 1
ATOM 578 C CA . LEU A 1 81 ? 11.674 -23.508 -2.985 1.00 28.05 81 LEU A CA 1
ATOM 579 C C . LEU A 1 81 ? 11.308 -24.982 -2.908 1.00 25.71 81 LEU A C 1
ATOM 580 O O . LEU A 1 81 ? 10.325 -25.422 -3.500 1.00 25.04 81 LEU A O 1
ATOM 585 N N . LEU A 1 82 ? 12.099 -25.741 -2.160 1.00 25.71 82 LEU A N 1
ATOM 586 C CA . LEU A 1 82 ? 11.863 -27.172 -2.012 1.00 26.13 82 LEU A CA 1
ATOM 587 C C . LEU A 1 82 ? 10.516 -27.442 -1.357 1.00 26.37 82 LEU A C 1
ATOM 588 O O . LEU A 1 82 ? 9.801 -28.364 -1.741 1.00 26.81 82 LEU A O 1
ATOM 593 N N . LYS A 1 83 ? 10.170 -26.641 -0.356 1.00 27.39 83 LYS A N 1
ATOM 594 C CA . LYS A 1 83 ? 8.893 -26.825 0.317 1.00 25.37 83 LYS A CA 1
ATOM 595 C C . LYS A 1 83 ? 7.746 -26.633 -0.670 1.00 25.87 83 LYS A C 1
ATOM 596 O O . LYS A 1 83 ? 6.806 -27.429 -0.705 1.00 26.34 83 LYS A O 1
ATOM 602 N N . ARG A 1 84 ? 7.823 -25.583 -1.480 1.00 25.07 84 ARG A N 1
ATOM 603 C CA . ARG A 1 84 ? 6.761 -25.318 -2.443 1.00 26.69 84 ARG A CA 1
ATOM 604 C C . ARG A 1 84 ? 6.694 -26.409 -3.507 1.00 26.65 84 ARG A C 1
ATOM 605 O O . ARG A 1 84 ? 5.606 -26.824 -3.915 1.00 26.04 84 ARG A O 1
ATOM 613 N N . LEU A 1 85 ? 7.851 -26.892 -3.944 1.00 25.82 85 LEU A N 1
ATOM 614 C CA . LEU A 1 85 ? 7.872 -27.954 -4.945 1.00 24.93 85 LEU A CA 1
ATOM 615 C C . LEU A 1 85 ? 7.258 -29.234 -4.365 1.00 25.47 85 LEU A C 1
ATOM 616 O O . LEU A 1 85 ? 6.518 -29.944 -5.045 1.00 26.38 85 LEU A O 1
ATOM 621 N N . GLN A 1 86 ? 7.555 -29.519 -3.101 1.00 26.08 86 GLN A N 1
ATOM 622 C CA . GLN A 1 86 ? 7.007 -30.706 -2.455 1.00 26.04 86 GLN A CA 1
ATOM 623 C C . GLN A 1 86 ? 5.486 -30.596 -2.298 1.00 26.89 86 GLN A C 1
ATOM 624 O O . GLN A 1 86 ? 4.761 -31.554 -2.568 1.00 26.42 86 GLN A O 1
ATOM 630 N N . ALA A 1 87 ? 5.006 -29.434 -1.860 1.00 27.10 87 ALA A N 1
ATOM 631 C CA . ALA A 1 87 ? 3.570 -29.226 -1.669 1.00 27.71 87 ALA A CA 1
ATOM 632 C C . ALA A 1 87 ? 2.816 -29.331 -2.996 1.00 28.40 87 ALA A C 1
ATOM 633 O O . ALA A 1 87 ? 1.619 -29.630 -3.022 1.00 27.19 87 ALA A O 1
ATOM 635 N N . ALA A 1 88 ? 3.523 -29.088 -4.096 1.00 27.54 88 ALA A N 1
ATOM 636 C CA . ALA A 1 88 ? 2.918 -29.162 -5.415 1.00 27.18 88 ALA A CA 1
ATOM 637 C C . ALA A 1 88 ? 2.989 -30.595 -5.935 1.00 27.69 88 ALA A C 1
ATOM 638 O O . ALA A 1 88 ? 2.496 -30.886 -7.020 1.00 27.06 88 ALA A O 1
ATOM 640 N N . GLY A 1 89 ? 3.622 -31.473 -5.158 1.00 25.69 89 GLY A N 1
ATOM 641 C CA . GLY A 1 89 ? 3.739 -32.874 -5.529 1.00 27.45 89 GLY A CA 1
ATOM 642 C C . GLY A 1 89 ? 4.790 -33.203 -6.574 1.00 27.21 89 GLY A C 1
ATOM 643 O O . GLY A 1 89 ? 4.743 -34.276 -7.172 1.00 26.16 89 GLY A O 1
ATOM 644 N N . LEU A 1 90 ? 5.754 -32.304 -6.765 1.00 25.53 90 LEU A N 1
ATOM 645 C CA . LEU A 1 90 ? 6.800 -32.483 -7.769 1.00 26.02 90 LEU A CA 1
ATOM 646 C C . LEU A 1 90 ? 8.090 -33.123 -7.265 1.00 25.32 90 LEU A C 1
ATOM 647 O O . LEU A 1 90 ? 8.830 -33.721 -8.046 1.00 26.06 90 LEU A O 1
ATOM 652 N N . VAL A 1 91 ? 8.370 -32.992 -5.972 1.00 26.12 91 VAL A N 1
ATOM 653 C CA . VAL A 1 91 ? 9.567 -33.597 -5.402 1.00 26.83 91 VAL A CA 1
ATOM 654 C C . VAL A 1 91 ? 9.286 -34.102 -3.994 1.00 28.79 91 VAL A C 1
ATOM 655 O O . VAL A 1 91 ? 8.297 -33.702 -3.363 1.00 26.62 91 VAL A O 1
ATOM 659 N N . THR A 1 92 ? 10.145 -35.003 -3.523 1.00 28.39 92 THR A N 1
ATOM 660 C CA . THR A 1 92 ? 10.032 -35.547 -2.178 1.00 28.43 92 THR A CA 1
ATOM 661 C C . THR A 1 92 ? 11.220 -35.008 -1.397 1.00 31.27 92 THR A C 1
ATOM 662 O O . THR A 1 92 ? 12.242 -34.645 -1.982 1.00 28.84 92 THR A O 1
ATOM 666 N N . ARG A 1 93 ? 11.071 -34.931 -0.081 1.00 30.11 93 ARG A N 1
ATOM 667 C CA . ARG A 1 93 ? 12.134 -34.476 0.802 1.00 33.77 93 ARG A CA 1
ATOM 668 C C . ARG A 1 93 ? 12.168 -35.539 1.880 1.00 34.20 93 ARG A C 1
ATOM 669 O O . ARG A 1 93 ? 11.204 -35.690 2.627 1.00 32.52 93 ARG A O 1
ATOM 677 N N . THR A 1 94 ? 13.270 -36.275 1.953 1.00 35.67 94 THR A N 1
ATOM 678 C CA . THR A 1 94 ? 13.397 -37.347 2.926 1.00 38.85 94 THR A CA 1
ATOM 679 C C . THR A 1 94 ? 14.781 -37.348 3.558 1.00 40.74 94 THR A C 1
ATOM 680 O O . THR A 1 94 ? 15.785 -37.170 2.867 1.00 41.13 94 THR A O 1
ATOM 684 N N . ARG A 1 95 ? 14.826 -37.556 4.870 1.00 41.16 95 ARG A N 1
ATOM 685 C CA . ARG A 1 95 ? 16.087 -37.584 5.603 1.00 42.55 95 ARG A CA 1
ATOM 686 C C . ARG A 1 95 ? 16.729 -38.966 5.524 1.00 43.39 95 ARG A C 1
ATOM 687 O O . ARG A 1 95 ? 17.562 -39.231 4.657 1.00 44.44 95 ARG A O 1
ATOM 689 N N . VAL A 1 103 ? 19.197 -33.830 4.069 1.00 39.40 103 VAL A N 1
ATOM 690 C CA . VAL A 1 103 ? 17.954 -34.094 3.353 1.00 38.31 103 VAL A CA 1
ATOM 691 C C . VAL A 1 103 ? 18.222 -34.382 1.889 1.00 37.28 103 VAL A C 1
ATOM 692 O O . VAL A 1 103 ? 19.071 -33.748 1.255 1.00 37.39 103 VAL A O 1
ATOM 696 N N . ILE A 1 104 ? 17.514 -35.376 1.373 1.00 35.29 104 ILE A N 1
ATOM 697 C CA . ILE A 1 104 ? 17.662 -35.784 -0.014 1.00 33.11 104 ILE A CA 1
ATOM 698 C C . ILE A 1 104 ? 16.405 -35.404 -0.789 1.00 33.24 104 ILE A C 1
ATOM 699 O O . ILE A 1 104 ? 15.283 -35.667 -0.346 1.00 34.02 104 ILE A O 1
ATOM 704 N N . ILE A 1 105 ? 16.597 -34.777 -1.945 1.00 31.01 105 ILE A N 1
ATOM 705 C CA . ILE A 1 105 ? 15.479 -34.357 -2.783 1.00 30.84 105 ILE A CA 1
ATOM 706 C C . ILE A 1 105 ? 15.392 -35.234 -4.030 1.00 30.8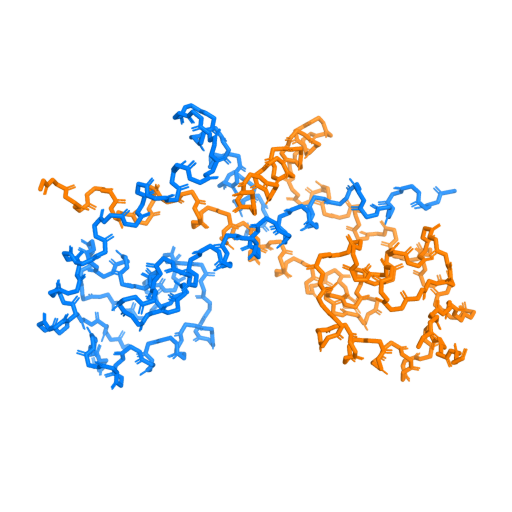0 105 ILE A C 1
ATOM 707 O O . ILE A 1 105 ? 16.384 -35.441 -4.733 1.00 30.97 105 ILE A O 1
ATOM 712 N N . ALA A 1 106 ? 14.201 -35.744 -4.313 1.00 28.44 106 ALA A N 1
ATOM 713 C CA . ALA A 1 106 ? 14.012 -36.605 -5.470 1.00 28.42 106 ALA A CA 1
ATOM 714 C C . ALA A 1 106 ? 12.725 -36.272 -6.197 1.00 28.02 106 ALA A C 1
ATOM 715 O O . ALA A 1 106 ? 11.755 -35.796 -5.599 1.00 27.89 106 ALA A O 1
ATOM 717 N N . LEU A 1 107 ? 12.722 -36.529 -7.496 1.00 26.50 107 LEU A N 1
ATOM 718 C CA . LEU A 1 107 ? 11.558 -36.262 -8.322 1.00 26.29 107 LEU A CA 1
ATOM 719 C C . LEU A 1 107 ? 10.452 -37.271 -8.047 1.00 26.57 107 LEU A C 1
ATOM 720 O O . LEU A 1 107 ? 10.720 -38.431 -7.730 1.00 26.05 107 LEU A O 1
ATOM 725 N N . THR A 1 108 ? 9.209 -36.816 -8.160 1.00 26.47 108 THR A N 1
ATOM 726 C CA . THR A 1 108 ? 8.058 -37.696 -8.009 1.00 28.63 108 THR A CA 1
ATOM 727 C C . THR A 1 108 ? 7.732 -38.036 -9.458 1.00 28.89 108 THR A C 1
ATOM 728 O O . THR A 1 108 ? 8.334 -37.477 -10.374 1.00 28.99 108 THR A O 1
ATOM 732 N N . GLU A 1 109 ? 6.777 -38.931 -9.675 1.00 30.81 109 GLU A N 1
ATOM 733 C CA . GLU A 1 109 ? 6.410 -39.295 -11.039 1.00 32.48 109 GLU A CA 1
ATOM 734 C C . GLU A 1 109 ? 5.923 -38.050 -11.789 1.00 32.42 109 GLU A C 1
ATOM 735 O O . GLU A 1 109 ? 6.331 -37.796 -12.922 1.00 31.44 109 GLU A O 1
ATOM 741 N N . THR A 1 110 ? 5.057 -37.262 -11.158 1.00 30.26 110 THR A N 1
ATOM 742 C CA . THR A 1 110 ? 4.561 -36.061 -11.812 1.00 31.27 110 THR A CA 1
ATOM 743 C C . THR A 1 110 ? 5.686 -35.038 -12.027 1.00 29.41 110 THR A C 1
ATOM 744 O O . THR A 1 110 ? 5.670 -34.285 -13.002 1.00 29.40 110 THR A O 1
ATOM 748 N N . GLY A 1 111 ? 6.667 -35.021 -11.130 1.00 28.12 111 GLY A N 1
ATOM 749 C CA . GLY A 1 111 ? 7.785 -34.100 -11.279 1.00 28.20 111 GLY A CA 1
ATOM 750 C C . GLY A 1 111 ? 8.654 -34.478 -12.469 1.00 29.01 111 GLY A C 1
ATOM 751 O O . GLY A 1 111 ? 9.191 -33.617 -13.180 1.00 27.80 111 GLY A O 1
ATOM 752 N N . ARG A 1 112 ? 8.802 -35.779 -12.691 1.00 29.65 112 ARG A N 1
ATOM 753 C CA . ARG A 1 112 ? 9.594 -36.262 -13.811 1.00 31.25 112 ARG A CA 1
ATOM 754 C C . ARG A 1 112 ? 8.819 -36.001 -15.095 1.00 30.56 112 ARG A C 1
ATOM 755 O O . ARG A 1 112 ? 9.395 -35.628 -16.119 1.00 29.16 112 ARG A O 1
ATOM 763 N N . ALA A 1 113 ? 7.503 -36.187 -15.026 1.00 30.59 113 ALA A N 1
ATOM 764 C CA . ALA A 1 113 ? 6.640 -35.980 -16.179 1.00 30.74 113 ALA A CA 1
ATOM 765 C C . ALA A 1 113 ? 6.622 -34.522 -16.628 1.00 30.87 113 ALA A C 1
ATOM 766 O O . ALA A 1 113 ? 6.404 -34.227 -17.801 1.00 29.10 113 ALA A O 1
ATOM 768 N N . LEU A 1 114 ? 6.861 -33.610 -15.689 1.00 30.06 114 LEU A N 1
ATOM 769 C CA . LEU A 1 114 ? 6.855 -32.183 -15.990 1.00 30.54 114 LEU A CA 1
ATOM 770 C C . LEU A 1 114 ? 7.959 -31.784 -16.972 1.00 30.77 114 LEU A C 1
ATOM 771 O O . LEU A 1 114 ? 7.818 -30.809 -17.709 1.00 30.67 114 LEU A O 1
ATOM 776 N N . ARG A 1 115 ? 9.056 -32.532 -16.978 1.00 31.28 115 ARG A N 1
ATOM 777 C CA . ARG A 1 115 ? 10.176 -32.217 -17.865 1.00 33.37 115 ARG A CA 1
ATOM 778 C C . ARG A 1 115 ? 9.765 -32.056 -19.327 1.00 35.54 115 ARG A C 1
ATOM 779 O O . ARG A 1 115 ? 10.223 -31.137 -20.007 1.00 34.76 115 ARG A O 1
ATOM 787 N N . SER A 1 116 ? 8.897 -32.940 -19.806 1.00 36.86 116 SER A N 1
ATOM 788 C CA . SER A 1 116 ? 8.456 -32.885 -21.194 1.00 39.06 116 SER A CA 1
ATOM 789 C C . SER A 1 116 ? 7.695 -31.605 -21.530 1.00 39.23 116 SER A C 1
ATOM 790 O O . SER A 1 116 ? 7.658 -31.180 -22.683 1.00 39.72 116 SER A O 1
ATOM 793 N N . LYS A 1 117 ? 7.097 -30.981 -20.525 1.00 38.57 117 LYS A N 1
ATOM 794 C CA . LYS A 1 117 ? 6.337 -29.759 -20.746 1.00 38.24 117 LYS A CA 1
ATOM 795 C C . LYS A 1 117 ? 7.217 -28.513 -20.762 1.00 37.97 117 LYS A C 1
ATOM 796 O O . LYS A 1 117 ? 6.795 -27.453 -21.222 1.00 38.29 117 LYS A O 1
ATOM 802 N N . ALA A 1 118 ? 8.445 -28.649 -20.268 1.00 36.27 118 ALA A N 1
ATOM 803 C CA . ALA A 1 118 ? 9.383 -27.534 -20.206 1.00 35.13 118 ALA A CA 1
ATOM 804 C C . ALA A 1 118 ? 10.347 -27.507 -21.393 1.00 34.55 118 ALA A C 1
ATOM 805 O O . ALA A 1 118 ? 11.161 -26.594 -21.516 1.00 34.95 118 ALA A O 1
ATOM 807 N N . GLY A 1 119 ? 10.237 -28.503 -22.266 1.00 33.74 119 GLY A N 1
ATOM 808 C CA . GLY A 1 119 ? 11.119 -28.605 -23.417 1.00 34.35 119 GLY A CA 1
ATOM 809 C C . GLY A 1 119 ? 11.243 -27.431 -24.375 1.00 33.41 119 GLY A C 1
ATOM 810 O O . GLY A 1 119 ? 12.285 -27.273 -25.012 1.00 34.34 119 GLY A O 1
ATOM 811 N N . ALA A 1 120 ? 10.201 -26.615 -24.493 1.00 32.44 120 ALA A N 1
ATOM 812 C CA . ALA A 1 120 ? 10.225 -25.469 -25.406 1.00 31.95 120 ALA A CA 1
ATOM 813 C C . ALA A 1 120 ? 10.719 -24.169 -24.765 1.00 31.16 120 ALA A C 1
ATOM 814 O O . ALA A 1 120 ? 10.985 -23.182 -25.461 1.00 30.50 120 ALA A O 1
ATOM 816 N N . VAL A 1 121 ? 10.853 -24.169 -23.444 1.00 29.25 121 VAL A N 1
ATOM 817 C CA . VAL A 1 121 ? 11.283 -22.969 -22.736 1.00 29.18 121 VAL A CA 1
ATOM 818 C C . VAL A 1 121 ? 12.644 -22.401 -23.138 1.00 28.32 121 VAL A C 1
ATOM 819 O O . VAL A 1 121 ? 12.752 -21.214 -23.439 1.00 28.42 121 VAL A O 1
ATOM 823 N N . PRO A 1 122 ? 13.698 -23.231 -23.142 1.00 28.48 122 PRO A N 1
ATOM 824 C CA . PRO A 1 122 ? 15.026 -22.733 -23.517 1.00 28.97 122 PRO A CA 1
ATOM 825 C C . PRO A 1 122 ? 15.039 -22.006 -24.865 1.00 30.27 122 PRO A C 1
ATOM 826 O O . PRO A 1 122 ? 15.592 -20.912 -24.990 1.00 29.40 122 PRO A O 1
ATOM 830 N N . GLU A 1 123 ? 14.431 -22.628 -25.868 1.00 30.96 123 GLU A N 1
ATOM 831 C CA . GLU A 1 123 ? 14.360 -22.061 -27.215 1.00 31.21 123 GLU A CA 1
ATOM 832 C C . GLU A 1 123 ? 13.636 -20.709 -27.230 1.00 29.43 123 GLU A C 1
ATOM 833 O O . GLU A 1 123 ? 14.007 -19.794 -27.969 1.00 29.06 123 GLU A O 1
ATOM 839 N N . GLN A 1 124 ? 12.593 -20.594 -26.421 1.00 29.41 124 GLN A N 1
ATOM 840 C CA . GLN A 1 124 ? 11.825 -19.360 -26.339 1.00 29.63 124 GLN A CA 1
ATOM 841 C C . GLN A 1 124 ? 12.658 -18.236 -25.751 1.00 28.60 124 GLN A C 1
ATOM 842 O O . GLN A 1 124 ? 12.538 -17.084 -26.166 1.00 26.44 124 GLN A O 1
ATOM 848 N N . VAL A 1 125 ? 13.509 -18.575 -24.787 1.00 27.61 125 VAL A N 1
ATOM 849 C CA . VAL A 1 125 ? 14.382 -17.582 -24.172 1.00 25.90 125 VAL A CA 1
ATOM 850 C C . VAL A 1 125 ? 15.450 -17.164 -25.184 1.00 26.51 125 VAL A C 1
ATOM 851 O O . VAL A 1 125 ? 15.778 -15.984 -25.302 1.00 25.51 125 VAL A O 1
ATOM 855 N N . PHE A 1 126 ? 15.985 -18.137 -25.918 1.00 25.88 126 PHE A N 1
ATOM 856 C CA . PHE A 1 126 ? 17.012 -17.845 -26.913 1.00 27.79 126 PHE A CA 1
ATOM 857 C C . PHE A 1 126 ? 16.479 -16.837 -27.922 1.00 26.83 126 PHE A C 1
ATOM 858 O O . PHE A 1 126 ? 17.159 -15.869 -28.266 1.00 25.45 126 PHE A O 1
ATOM 866 N N A CYS A 1 127 ? 15.258 -17.071 -28.386 0.50 26.58 127 CYS A N 1
ATOM 867 N N B CYS A 1 127 ? 15.253 -17.060 -28.388 0.50 26.78 127 CYS A N 1
ATOM 868 C CA A CYS A 1 127 ? 14.631 -16.195 -29.361 0.50 28.67 127 CYS A CA 1
ATOM 869 C CA B CYS A 1 127 ? 14.639 -16.167 -29.363 0.50 29.10 127 CYS A CA 1
ATOM 870 C C A CYS A 1 127 ? 14.433 -14.785 -28.812 0.50 28.87 127 CYS A C 1
ATOM 871 C C B CYS A 1 127 ? 14.464 -14.768 -28.797 0.50 29.05 127 CYS A C 1
ATOM 872 O O A CYS A 1 127 ? 14.781 -13.804 -29.467 0.50 30.12 127 CYS A O 1
ATOM 873 O O B CYS A 1 127 ? 14.848 -13.782 -29.424 0.50 30.15 127 CYS A O 1
ATOM 878 N N . ALA A 1 128 ? 13.883 -14.687 -27.607 1.00 28.49 128 ALA A N 1
ATOM 879 C CA . ALA A 1 128 ? 13.646 -13.397 -26.969 1.00 27.83 128 ALA A CA 1
ATOM 880 C C . ALA A 1 128 ? 14.928 -12.594 -26.720 1.00 29.90 128 ALA A C 1
ATOM 881 O O . ALA A 1 128 ? 14.901 -11.362 -26.708 1.00 28.58 128 ALA A O 1
ATOM 883 N N . SER A 1 129 ? 16.050 -13.289 -26.528 1.00 27.86 129 SER A N 1
ATOM 884 C CA . SER A 1 129 ? 17.324 -12.618 -26.254 1.00 27.81 129 SER A CA 1
ATOM 885 C C . SER A 1 129 ? 17.842 -11.831 -27.454 1.00 27.40 129 SER A C 1
ATOM 886 O O . SER A 1 129 ? 18.635 -10.899 -27.301 1.00 26.65 129 SER A O 1
ATOM 889 N N . ALA A 1 130 ? 17.409 -12.232 -28.645 1.00 27.81 130 ALA A N 1
ATOM 890 C CA . ALA A 1 130 ? 17.823 -11.581 -29.880 1.00 29.48 130 ALA A CA 1
ATOM 891 C C . ALA A 1 130 ? 19.320 -11.757 -30.122 1.00 30.73 130 ALA A C 1
ATOM 892 O O . ALA A 1 130 ? 19.919 -11.018 -30.902 1.00 32.11 130 ALA A O 1
ATOM 894 N N . CYS A 1 131 ? 19.917 -12.738 -29.448 1.00 29.84 131 CYS A N 1
ATOM 895 C CA . CYS A 1 131 ? 21.341 -13.026 -29.595 1.00 29.92 131 CYS A CA 1
ATOM 896 C C . CYS A 1 131 ? 21.587 -14.107 -30.644 1.00 30.72 131 CYS A C 1
ATOM 897 O O . CYS A 1 131 ? 20.725 -14.950 -30.906 1.00 28.51 131 CYS A O 1
ATOM 900 N N . SER A 1 132 ? 22.769 -14.072 -31.247 1.00 30.03 132 SER A N 1
ATOM 901 C CA . SER A 1 132 ? 23.156 -15.095 -32.199 1.00 31.48 132 SER A CA 1
ATOM 902 C C . SER A 1 132 ? 23.724 -16.130 -31.239 1.00 32.00 132 SER A C 1
ATOM 903 O O . SER A 1 132 ? 23.918 -15.824 -30.063 1.00 30.21 132 SER A O 1
ATOM 906 N N . LEU A 1 133 ? 23.994 -17.343 -31.706 1.00 32.40 133 LEU A N 1
ATOM 907 C CA . LEU A 1 133 ? 24.540 -18.356 -30.806 1.00 31.94 133 LEU A CA 1
ATOM 908 C C . LEU A 1 133 ? 25.855 -17.908 -30.157 1.00 33.03 133 LEU A C 1
ATOM 909 O O . LEU A 1 133 ? 26.056 -18.087 -28.950 1.00 31.41 133 LEU A O 1
ATOM 914 N N . ASP A 1 134 ? 26.753 -17.331 -30.951 1.00 32.24 134 ASP A N 1
ATOM 915 C CA . ASP A 1 134 ? 28.032 -16.879 -30.418 1.00 34.28 134 ASP A CA 1
ATOM 916 C C . ASP A 1 134 ? 27.889 -15.727 -29.436 1.00 31.90 134 ASP A C 1
ATOM 917 O O . ASP A 1 134 ? 28.643 -15.643 -28.464 1.00 32.37 134 ASP A O 1
ATOM 922 N N . GLU A 1 135 ? 26.935 -14.836 -29.683 1.00 29.47 135 GLU A N 1
ATOM 923 C CA . GLU A 1 135 ? 26.729 -13.717 -28.772 1.00 30.47 135 GLU A CA 1
ATOM 924 C C . GLU A 1 135 ? 26.214 -14.253 -27.438 1.00 29.00 135 GLU A C 1
ATOM 925 O O . GLU A 1 135 ? 26.635 -13.797 -26.377 1.00 28.18 135 GLU A O 1
ATOM 931 N N . LEU A 1 136 ? 25.310 -15.228 -27.494 1.00 28.85 136 LEU A N 1
ATOM 932 C CA . LEU A 1 136 ? 24.774 -15.817 -26.271 1.00 28.43 136 LEU A CA 1
ATOM 933 C C . LEU A 1 136 ? 25.893 -16.512 -25.501 1.00 28.37 136 LEU A C 1
ATOM 934 O O . LEU A 1 136 ? 26.076 -16.282 -24.303 1.00 25.54 136 LEU A O 1
ATOM 939 N N . ARG A 1 137 ? 26.652 -17.356 -26.193 1.00 26.76 137 ARG A N 1
ATOM 940 C CA . ARG A 1 137 ? 27.735 -18.076 -25.546 1.00 28.46 137 ARG A CA 1
ATOM 941 C C . ARG A 1 137 ? 28.799 -17.139 -24.994 1.00 28.47 137 ARG A C 1
ATOM 942 O O . ARG A 1 137 ? 29.355 -17.391 -23.925 1.00 30.27 137 ARG A O 1
ATOM 950 N N . GLN A 1 138 ? 29.071 -16.047 -25.700 1.00 28.96 138 GLN A N 1
ATOM 951 C CA . GLN A 1 138 ? 30.073 -15.092 -25.237 1.00 30.99 138 GLN A CA 1
ATOM 952 C C . GLN A 1 138 ? 29.572 -14.371 -23.987 1.00 28.68 138 GLN A C 1
ATOM 953 O O . GLN A 1 138 ? 30.313 -14.192 -23.015 1.00 27.43 138 GLN A O 1
ATOM 959 N N . LEU A 1 139 ? 28.310 -13.952 -24.014 1.00 26.46 139 LEU A N 1
ATOM 960 C CA . LEU A 1 139 ? 27.732 -13.253 -22.868 1.00 25.66 139 LEU A CA 1
ATOM 961 C C . LEU A 1 139 ? 27.670 -14.181 -21.658 1.00 24.56 139 LEU A C 1
ATOM 962 O O . LEU A 1 139 ? 28.043 -13.802 -20.545 1.00 23.81 139 LEU A O 1
ATOM 967 N N . LYS A 1 140 ? 27.211 -15.405 -21.887 1.00 23.15 140 LYS A N 1
ATOM 968 C CA . LYS A 1 140 ? 27.103 -16.393 -20.820 1.00 24.36 140 LYS A CA 1
ATOM 969 C C . LYS A 1 140 ? 28.479 -16.654 -20.208 1.00 24.94 140 LYS A C 1
ATOM 970 O O . LYS A 1 140 ? 28.620 -16.775 -18.993 1.00 23.30 140 LYS A O 1
ATOM 976 N N . GLN A 1 141 ? 29.497 -16.712 -21.059 1.00 25.26 141 GLN A N 1
ATOM 977 C CA . GLN A 1 141 ? 30.863 -16.959 -20.607 1.00 26.46 141 GLN A CA 1
ATOM 978 C C . GLN A 1 141 ? 31.385 -15.808 -19.741 1.00 25.28 141 GLN A C 1
ATOM 979 O O . GLN A 1 141 ? 32.034 -16.037 -18.718 1.00 23.87 141 GLN A O 1
ATOM 985 N N . GLU A 1 142 ? 31.107 -14.573 -20.154 1.00 23.62 142 GLU A N 1
ATOM 986 C CA . GLU A 1 142 ? 31.541 -13.399 -19.395 1.00 25.73 142 GLU A CA 1
ATOM 987 C C . GLU A 1 142 ? 30.836 -13.334 -18.037 1.00 23.98 142 GLU A C 1
ATOM 988 O O . GLU A 1 142 ? 31.435 -12.950 -17.025 1.00 23.43 142 GLU A O 1
ATOM 994 N N . LEU A 1 143 ? 29.560 -13.703 -18.022 1.00 23.01 143 LEU A N 1
ATOM 995 C CA . LEU A 1 143 ? 28.787 -13.689 -16.785 1.00 22.21 143 LEU A CA 1
ATOM 996 C C . LEU A 1 143 ? 29.331 -14.735 -15.820 1.00 23.53 143 LEU A C 1
ATOM 997 O O . LEU A 1 143 ? 29.418 -14.484 -14.616 1.00 20.43 143 LEU A O 1
ATOM 1002 N 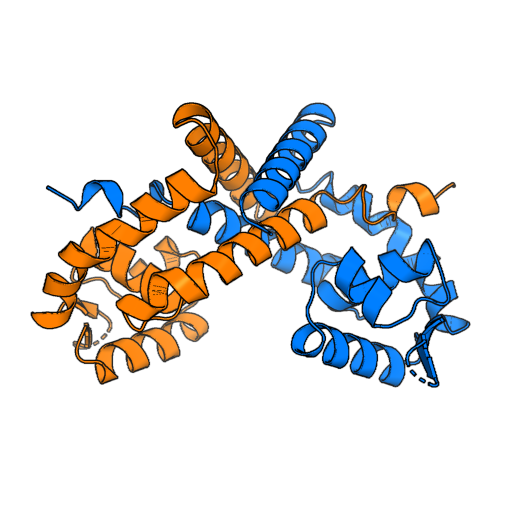N . GLU A 1 144 ? 29.701 -15.903 -16.345 1.00 22.04 144 GLU A N 1
ATOM 1003 C CA . GLU A 1 144 ? 30.248 -16.961 -15.495 1.00 24.01 144 GLU A CA 1
ATOM 1004 C C . GLU A 1 144 ? 31.629 -16.550 -14.993 1.00 25.30 144 GLU A C 1
ATOM 1005 O O . GLU A 1 144 ? 32.010 -16.876 -13.871 1.00 28.35 144 GLU A O 1
ATOM 1011 N N . LYS A 1 145 ? 32.379 -15.831 -15.821 1.00 25.42 145 LYS A N 1
ATOM 1012 C CA . LYS A 1 145 ? 33.695 -15.363 -15.411 1.00 26.50 145 LYS A CA 1
ATOM 1013 C C . LYS A 1 145 ? 33.499 -14.367 -14.262 1.00 25.92 145 LYS A C 1
ATOM 1014 O O . LYS A 1 145 ? 34.212 -14.412 -13.257 1.00 26.19 145 LYS A O 1
ATOM 1020 N N . LEU A 1 146 ? 32.520 -13.476 -14.418 1.00 23.49 146 LEU A N 1
ATOM 1021 C CA . LEU A 1 146 ? 32.228 -12.470 -13.402 1.00 23.79 146 LEU A CA 1
ATOM 1022 C C . LEU A 1 146 ? 31.745 -13.137 -12.122 1.00 22.68 146 LEU A C 1
ATOM 1023 O O . LEU A 1 146 ? 32.153 -12.753 -11.029 1.00 24.12 146 LEU A O 1
ATOM 1028 N N . ARG A 1 147 ? 30.867 -14.128 -12.255 1.00 23.42 147 ARG A N 1
ATOM 1029 C CA . ARG A 1 147 ? 30.357 -14.837 -11.085 1.00 24.52 147 ARG A CA 1
ATOM 1030 C C . ARG A 1 147 ? 31.518 -15.437 -10.295 1.00 26.15 147 ARG A C 1
ATOM 1031 O O . ARG A 1 147 ? 31.546 -15.363 -9.068 1.00 25.88 147 ARG A O 1
ATOM 1039 N N . SER A 1 148 ? 32.477 -16.025 -11.007 1.00 26.59 148 SER A N 1
ATOM 1040 C CA . SER A 1 148 ? 33.641 -16.635 -10.367 1.00 28.93 148 SER A CA 1
ATOM 1041 C C . SER A 1 148 ? 34.557 -15.607 -9.721 1.00 27.94 148 SER A C 1
ATOM 1042 O O . SER A 1 148 ? 35.175 -15.886 -8.697 1.00 26.50 148 SER A O 1
ATOM 1045 N N . SER A 1 149 ? 34.664 -14.426 -10.322 1.00 27.19 149 SER A N 1
ATOM 1046 C CA . SER A 1 149 ? 35.513 -13.387 -9.754 1.00 27.23 149 SER A CA 1
ATOM 1047 C C . SER A 1 149 ? 34.886 -12.792 -8.491 1.00 27.56 149 SER A C 1
ATOM 1048 O O . SER A 1 149 ? 35.579 -12.528 -7.509 1.00 28.03 149 SER A O 1
ATOM 1051 N N . LEU A 1 150 ? 33.572 -12.596 -8.518 1.00 28.18 150 LEU A N 1
ATOM 1052 C CA . LEU A 1 150 ? 32.853 -12.024 -7.384 1.00 30.43 150 LEU A CA 1
ATOM 1053 C C . LEU A 1 150 ? 32.720 -12.975 -6.201 1.00 33.37 150 LEU A C 1
ATOM 1054 O O . LEU A 1 150 ? 32.930 -12.576 -5.055 1.00 34.90 150 LEU A O 1
ATOM 1059 N N . GLY A 1 151 ? 32.365 -14.227 -6.486 1.00 36.04 151 GLY A N 1
ATOM 1060 C CA . GLY A 1 151 ? 32.184 -15.222 -5.440 1.00 38.24 151 GLY A CA 1
ATOM 1061 C C . GLY A 1 151 ? 33.453 -15.867 -4.915 1.00 40.03 151 GLY A C 1
ATOM 1062 O O . GLY A 1 151 ? 34.499 -15.844 -5.570 1.00 40.57 151 GLY A O 1
ATOM 1063 N N . ALA A 1 152 ? 33.351 -16.456 -3.726 1.00 42.01 152 ALA A N 1
ATOM 1064 C CA . ALA A 1 152 ? 34.480 -17.109 -3.068 1.00 44.19 152 ALA A CA 1
ATOM 1065 C C . ALA A 1 152 ? 34.730 -18.529 -3.572 1.00 46.36 152 ALA A C 1
ATOM 1066 O O . ALA A 1 152 ? 35.916 -18.880 -3.772 1.00 47.99 152 ALA A O 1
ATOM 1068 N N . ALA B 1 9 ? 13.194 -35.351 -28.618 1.00 52.48 9 ALA B N 1
ATOM 1069 C CA . ALA B 1 9 ? 14.632 -35.243 -29.000 1.00 50.45 9 ALA B CA 1
ATOM 1070 C C . ALA B 1 9 ? 15.426 -35.374 -27.698 1.00 48.73 9 ALA B C 1
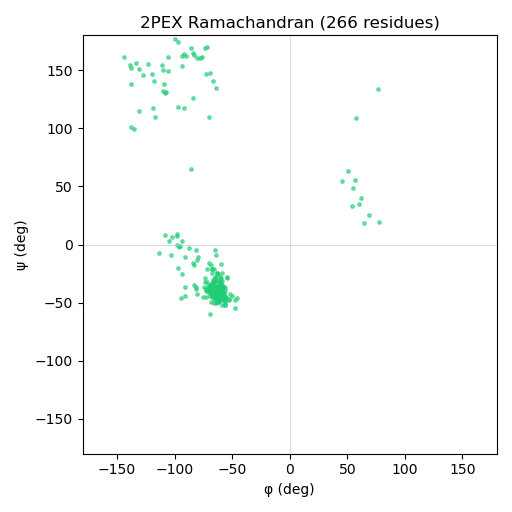ATOM 1071 O O . ALA B 1 9 ? 14.905 -35.877 -26.706 1.00 48.74 9 ALA B O 1
ATOM 1073 N N . ARG B 1 10 ? 16.681 -34.942 -27.694 1.00 47.12 10 ARG B N 1
ATOM 1074 C CA . ARG B 1 10 ? 17.465 -34.988 -26.470 1.00 45.81 10 ARG B CA 1
ATOM 1075 C C . ARG B 1 10 ? 17.119 -33.692 -25.733 1.00 43.71 10 ARG B C 1
ATOM 1076 O O . ARG B 1 10 ? 17.959 -32.803 -25.560 1.00 42.96 10 ARG B O 1
ATOM 1084 N N . THR B 1 11 ? 15.858 -33.583 -25.329 1.00 41.15 11 THR B N 1
ATOM 1085 C CA . THR B 1 11 ? 15.375 -32.399 -24.626 1.00 39.47 11 THR B CA 1
ATOM 1086 C C . THR B 1 11 ? 16.170 -32.195 -23.333 1.00 37.66 11 THR B C 1
ATOM 1087 O O . THR B 1 11 ? 16.162 -31.107 -22.745 1.00 37.66 11 THR B O 1
ATOM 1091 N N . ASP B 1 12 ? 16.865 -33.246 -22.902 1.00 34.32 12 ASP B N 1
ATOM 1092 C CA . ASP B 1 12 ? 17.676 -33.180 -21.692 1.00 32.79 12 ASP B CA 1
ATOM 1093 C C . ASP B 1 12 ? 18.831 -32.201 -21.850 1.00 30.90 12 ASP B C 1
ATOM 1094 O O . ASP B 1 12 ? 19.161 -31.483 -20.908 1.00 31.91 12 ASP B O 1
ATOM 1099 N N . THR B 1 13 ? 19.437 -32.149 -23.036 1.00 29.14 13 THR B N 1
ATOM 1100 C CA . THR B 1 13 ? 20.557 -31.232 -23.250 1.00 28.35 13 THR B CA 1
ATOM 1101 C C . THR B 1 13 ? 20.096 -29.772 -23.247 1.00 26.92 13 THR B C 1
ATOM 1102 O O . THR B 1 13 ? 20.780 -28.885 -22.725 1.00 26.23 13 THR B O 1
ATOM 1106 N N . LEU B 1 14 ? 18.928 -29.520 -23.820 1.00 25.97 14 LEU B N 1
ATOM 1107 C CA . LEU B 1 14 ? 18.393 -28.167 -23.854 1.00 25.89 14 LEU B CA 1
ATOM 1108 C C . LEU B 1 14 ? 18.092 -27.656 -22.442 1.00 25.15 14 LEU B C 1
ATOM 1109 O O . LEU B 1 14 ? 18.189 -26.459 -22.174 1.00 25.10 14 LEU B O 1
ATOM 1114 N N . LEU B 1 15 ? 17.740 -28.580 -21.550 1.00 24.46 15 LEU B N 1
ATOM 1115 C CA . LEU B 1 15 ? 17.363 -28.253 -20.173 1.00 24.97 15 LEU B CA 1
ATOM 1116 C C . LEU B 1 15 ? 18.452 -28.307 -19.108 1.00 26.22 15 LEU B C 1
ATOM 1117 O O . LEU B 1 15 ? 18.177 -28.081 -17.927 1.00 24.33 15 LEU B O 1
ATOM 1122 N N . GLN B 1 16 ? 19.687 -28.593 -19.503 1.00 25.10 16 GLN B N 1
ATOM 1123 C CA . GLN B 1 16 ? 20.763 -28.657 -18.523 1.00 23.25 16 GLN B CA 1
ATOM 1124 C C . GLN B 1 16 ? 21.025 -27.266 -17.945 1.00 22.77 16 GLN B C 1
ATOM 1125 O O . GLN B 1 16 ? 20.969 -26.263 -18.655 1.00 21.66 16 GLN B O 1
ATOM 1131 N N . LEU B 1 17 ? 21.294 -27.210 -16.645 1.00 22.34 17 LEU B N 1
ATOM 1132 C CA . LEU B 1 17 ? 21.539 -25.942 -15.964 1.00 21.31 17 LEU B CA 1
ATOM 1133 C C . LEU B 1 17 ? 22.669 -25.148 -16.617 1.00 24.25 17 LEU B C 1
ATOM 1134 O O . LEU B 1 17 ? 22.542 -23.940 -16.854 1.00 24.39 17 LEU B O 1
ATOM 1139 N N . ASP B 1 18 ? 23.771 -25.832 -16.908 1.00 25.50 18 ASP B N 1
ATOM 1140 C CA . ASP B 1 18 ? 24.944 -25.204 -17.511 1.00 26.59 18 ASP B CA 1
ATOM 1141 C C . ASP B 1 18 ? 24.737 -24.658 -18.925 1.00 26.75 18 ASP B C 1
ATOM 1142 O O . ASP B 1 18 ? 25.638 -24.043 -19.487 1.00 26.69 18 ASP B O 1
ATOM 1147 N N . ASN B 1 19 ? 23.569 -24.888 -19.515 1.00 26.35 19 ASN B N 1
ATOM 1148 C CA . ASN B 1 19 ? 23.308 -24.380 -20.862 1.00 25.55 19 ASN B CA 1
ATOM 1149 C C . ASN B 1 19 ? 22.301 -23.228 -20.866 1.00 25.75 19 ASN B C 1
ATOM 1150 O O . ASN B 1 19 ? 21.855 -22.780 -21.929 1.00 27.20 19 ASN B O 1
ATOM 1155 N N . GLN B 1 20 ? 21.941 -22.742 -19.682 1.00 23.10 20 GLN B N 1
ATOM 1156 C CA . GLN B 1 20 ? 20.974 -21.651 -19.590 1.00 22.38 20 GLN B CA 1
ATOM 1157 C C . GLN B 1 20 ? 21.617 -20.285 -19.443 1.00 23.03 20 GLN B C 1
ATOM 1158 O O . GLN B 1 20 ? 22.319 -20.029 -18.468 1.00 21.00 20 GLN B O 1
ATOM 1164 N N . LEU B 1 21 ? 21.378 -19.401 -20.405 1.00 22.63 21 LEU B N 1
ATOM 1165 C CA . LEU B 1 21 ? 21.901 -18.041 -20.312 1.00 22.98 21 LEU B CA 1
ATOM 1166 C C . LEU B 1 21 ? 21.282 -17.400 -19.064 1.00 23.59 21 LEU B C 1
ATOM 1167 O O . LEU B 1 21 ? 21.958 -16.695 -18.315 1.00 21.12 21 LEU B O 1
ATOM 1172 N N . SER B 1 22 ? 19.993 -17.656 -18.845 1.00 21.30 22 SER B N 1
ATOM 1173 C CA . SER B 1 22 ? 19.289 -17.089 -17.700 1.00 23.01 22 SER B CA 1
ATOM 1174 C C . SER B 1 22 ? 19.945 -17.433 -16.367 1.00 21.95 22 SER B C 1
ATOM 1175 O O . SER B 1 22 ? 19.972 -16.595 -15.461 1.00 22.18 22 SER B O 1
ATOM 1178 N N . PHE B 1 23 ? 20.463 -18.650 -16.231 1.00 21.51 23 PHE B N 1
ATOM 1179 C CA . PHE B 1 23 ? 21.108 -19.022 -14.970 1.00 22.01 23 PHE B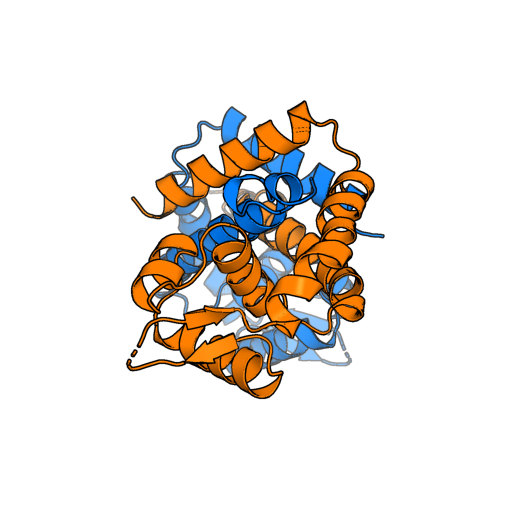 CA 1
ATOM 1180 C C . PHE B 1 23 ? 22.430 -18.290 -14.785 1.00 20.96 23 PHE B C 1
ATOM 1181 O O . PHE B 1 23 ? 22.753 -17.857 -13.678 1.00 20.93 23 PHE B O 1
ATOM 1189 N N . ALA B 1 24 ? 23.202 -18.155 -15.860 1.00 21.09 24 ALA B N 1
ATOM 1190 C CA . ALA B 1 24 ? 24.469 -17.433 -15.769 1.00 21.51 24 ALA B CA 1
ATOM 1191 C C . ALA B 1 24 ? 24.167 -16.015 -15.296 1.00 20.19 24 ALA B C 1
ATOM 1192 O O . ALA B 1 24 ? 24.875 -15.466 -14.446 1.00 23.93 24 ALA B O 1
ATOM 1194 N N . LEU B 1 25 ? 23.099 -15.430 -15.833 1.00 20.98 25 LEU B N 1
ATOM 1195 C CA . LEU B 1 25 ? 22.691 -14.075 -15.465 1.00 19.54 25 LEU B CA 1
ATOM 1196 C C . LEU B 1 25 ? 22.188 -14.039 -14.020 1.00 19.53 25 LEU B C 1
ATOM 1197 O O . LEU B 1 25 ? 22.603 -13.192 -13.229 1.00 20.76 25 LEU B O 1
ATOM 1202 N N . TYR B 1 26 ? 21.294 -14.962 -13.681 1.00 20.81 26 TYR B N 1
ATOM 1203 C CA . TYR B 1 26 ? 20.733 -15.053 -12.330 1.00 19.89 26 TYR B CA 1
ATOM 1204 C C . TYR B 1 26 ? 21.811 -15.219 -11.256 1.00 22.42 26 TYR B C 1
ATOM 1205 O O . TYR B 1 26 ? 21.793 -14.530 -10.227 1.00 22.69 26 TYR B O 1
ATOM 1214 N N . SER B 1 27 ? 22.751 -16.128 -11.494 1.00 21.02 27 SER B N 1
ATOM 1215 C CA . SER B 1 27 ? 23.808 -16.397 -10.523 1.00 22.26 27 SER B CA 1
ATOM 1216 C C . SER B 1 27 ? 24.865 -15.301 -10.433 1.00 22.76 27 SER B C 1
ATOM 1217 O O . SER B 1 27 ? 25.417 -15.060 -9.357 1.00 18.58 27 SER B O 1
ATOM 1220 N N . ALA B 1 28 ? 25.152 -14.630 -11.546 1.00 20.46 28 ALA B N 1
ATOM 1221 C CA . ALA B 1 28 ? 26.118 -13.540 -11.510 1.00 22.07 28 ALA B CA 1
ATOM 1222 C C . ALA B 1 28 ? 25.464 -12.393 -10.748 1.00 22.58 28 ALA B C 1
ATOM 1223 O O . ALA B 1 28 ? 26.108 -11.697 -9.962 1.00 21.74 28 ALA B O 1
ATOM 1225 N N . ASN B 1 29 ? 24.169 -12.205 -10.976 1.00 21.83 29 ASN B N 1
ATOM 1226 C CA . ASN B 1 29 ? 23.438 -11.145 -10.291 1.00 21.24 29 ASN B CA 1
ATOM 1227 C C . ASN B 1 29 ? 23.422 -11.422 -8.790 1.00 22.37 29 ASN B C 1
ATOM 1228 O O . ASN B 1 29 ? 23.586 -10.509 -7.979 1.00 22.37 29 ASN B O 1
ATOM 1233 N N . LEU B 1 30 ? 23.223 -12.684 -8.421 1.00 21.69 30 LEU B N 1
ATOM 1234 C CA . LEU B 1 30 ? 23.191 -13.059 -7.012 1.00 24.13 30 LEU B CA 1
ATOM 1235 C C . LEU B 1 30 ? 24.540 -12.792 -6.349 1.00 23.72 30 LEU B C 1
ATOM 1236 O O . LEU B 1 30 ? 24.601 -12.320 -5.210 1.00 22.10 30 LEU B O 1
ATOM 1241 N N . ALA B 1 31 ? 25.620 -13.104 -7.060 1.00 21.29 31 ALA B N 1
ATOM 1242 C CA . ALA B 1 31 ? 26.959 -12.880 -6.530 1.00 21.84 31 ALA B CA 1
ATOM 1243 C C . ALA B 1 31 ? 27.174 -11.380 -6.324 1.00 21.84 31 ALA B C 1
ATOM 1244 O O . ALA B 1 31 ? 27.735 -10.957 -5.309 1.00 23.27 31 ALA B O 1
ATOM 1246 N N . MET B 1 32 ? 26.722 -10.577 -7.282 1.00 20.70 32 MET B N 1
ATOM 1247 C CA . MET B 1 32 ? 26.867 -9.128 -7.186 1.00 21.28 32 MET B CA 1
ATOM 1248 C C . MET B 1 32 ? 26.053 -8.608 -6.007 1.00 21.42 32 MET B C 1
ATOM 1249 O O . MET B 1 32 ? 26.511 -7.740 -5.273 1.00 21.18 32 MET B O 1
ATOM 1254 N N . HIS B 1 33 ? 24.854 -9.158 -5.823 1.00 20.80 33 HIS B N 1
ATOM 1255 C CA . HIS B 1 33 ? 23.986 -8.761 -4.715 1.00 24.31 33 HIS B CA 1
ATOM 1256 C C . HIS B 1 33 ? 24.645 -9.073 -3.363 1.00 23.22 33 HIS B C 1
ATOM 1257 O O . HIS B 1 33 ? 24.656 -8.230 -2.455 1.00 23.26 33 HIS B O 1
ATOM 1264 N N . LYS B 1 34 ? 25.197 -10.276 -3.228 1.00 22.93 34 LYS B N 1
ATOM 1265 C CA . LYS B 1 34 ? 25.850 -10.659 -1.973 1.00 26.39 34 LYS B CA 1
ATOM 1266 C C . LYS B 1 34 ? 27.007 -9.718 -1.660 1.00 23.50 34 LYS B C 1
ATOM 1267 O O . LYS B 1 34 ? 27.206 -9.326 -0.507 1.00 23.04 34 LYS B O 1
ATOM 1273 N N . LEU B 1 35 ? 27.765 -9.353 -2.692 1.00 22.60 35 LEU B N 1
ATOM 1274 C CA . LEU B 1 35 ? 28.884 -8.432 -2.544 1.00 22.75 35 LEU B CA 1
ATOM 1275 C C . LEU B 1 35 ? 28.337 -7.095 -2.041 1.00 22.78 35 LEU B C 1
ATOM 1276 O O . LEU B 1 35 ? 28.896 -6.477 -1.131 1.00 22.45 35 LEU B O 1
ATOM 1281 N N . TYR B 1 36 ? 27.241 -6.651 -2.646 1.00 21.48 36 TYR B N 1
ATOM 1282 C CA . TYR B 1 36 ? 26.633 -5.389 -2.266 1.00 23.25 36 TYR B CA 1
ATOM 1283 C C . TYR B 1 36 ? 26.064 -5.361 -0.854 1.00 22.31 36 TYR B C 1
ATOM 1284 O O . TYR B 1 36 ? 26.030 -4.305 -0.231 1.00 21.97 36 TYR B O 1
ATOM 1293 N N . ARG B 1 37 ? 25.607 -6.498 -0.342 1.00 22.96 37 ARG B N 1
ATOM 1294 C CA . ARG B 1 37 ? 25.088 -6.501 1.018 1.00 25.68 37 ARG B CA 1
ATOM 1295 C C . ARG B 1 37 ? 26.203 -6.098 1.975 1.00 26.03 37 ARG B C 1
ATOM 1296 O O . ARG B 1 37 ? 25.958 -5.460 3.000 1.00 25.99 37 ARG B O 1
ATOM 1304 N N . GLY B 1 38 ? 27.434 -6.464 1.633 1.00 23.72 38 GLY B N 1
ATOM 1305 C CA . GLY B 1 38 ? 28.560 -6.111 2.481 1.00 23.08 38 GLY B CA 1
ATOM 1306 C C . GLY B 1 38 ? 29.007 -4.680 2.243 1.00 24.60 38 GLY B C 1
ATOM 1307 O O . GLY B 1 38 ? 29.280 -3.938 3.186 1.00 24.65 38 GLY B O 1
ATOM 1308 N N . LEU B 1 39 ? 29.067 -4.285 0.976 1.00 23.54 39 LEU B N 1
ATOM 1309 C CA . LEU B 1 39 ? 29.490 -2.942 0.610 1.00 24.42 39 LEU B CA 1
ATOM 1310 C C . LEU B 1 39 ? 28.567 -1.850 1.126 1.00 24.52 39 LEU B C 1
ATOM 1311 O O . LEU B 1 39 ? 29.027 -0.797 1.566 1.00 25.79 39 LEU B O 1
ATOM 1316 N N . LEU B 1 40 ? 27.265 -2.102 1.080 1.00 22.32 40 LEU B N 1
ATOM 1317 C CA . LEU B 1 40 ? 26.296 -1.112 1.511 1.00 24.86 40 LEU B CA 1
ATOM 1318 C C . LEU B 1 40 ? 26.109 -1.010 3.018 1.00 25.69 40 LEU B C 1
ATOM 1319 O O . LEU B 1 40 ? 25.475 -0.075 3.502 1.00 25.70 40 LEU B O 1
ATOM 1324 N N . LYS B 1 41 ? 26.661 -1.958 3.766 1.00 27.75 41 LYS B N 1
ATOM 1325 C CA . LYS B 1 41 ? 26.520 -1.919 5.215 1.00 30.10 41 LYS B CA 1
ATOM 1326 C C . LYS B 1 41 ? 27.055 -0.597 5.764 1.00 30.83 41 LYS B C 1
ATOM 1327 O O . LYS B 1 41 ? 26.499 -0.034 6.707 1.00 33.42 41 LYS B O 1
ATOM 1333 N N . ALA B 1 42 ? 28.124 -0.090 5.163 1.00 31.98 42 ALA B N 1
ATOM 1334 C CA . ALA B 1 42 ? 28.719 1.164 5.606 1.00 33.85 42 ALA B CA 1
ATOM 1335 C C . ALA B 1 42 ? 27.800 2.359 5.343 1.00 35.22 42 ALA B C 1
ATOM 1336 O O . ALA B 1 42 ? 27.940 3.408 5.974 1.00 37.27 42 ALA B O 1
ATOM 1338 N N . LEU B 1 43 ? 26.860 2.199 4.415 1.00 34.16 43 LEU B N 1
ATOM 1339 C CA . LEU B 1 43 ? 25.923 3.266 4.075 1.00 32.85 43 LEU B CA 1
ATOM 1340 C C . LEU B 1 43 ? 24.568 2.991 4.717 1.00 32.92 43 LEU B C 1
ATOM 1341 O O . LEU B 1 43 ? 23.671 3.837 4.695 1.00 31.32 43 LEU B O 1
ATOM 1346 N N . ASP B 1 44 ? 24.433 1.798 5.284 1.00 32.58 44 ASP B N 1
ATOM 1347 C CA . ASP B 1 44 ? 23.197 1.365 5.924 1.00 33.53 44 ASP B CA 1
ATOM 1348 C C . ASP B 1 44 ? 22.017 1.475 4.958 1.00 32.67 44 ASP B C 1
ATOM 1349 O O . ASP B 1 44 ? 20.964 2.023 5.290 1.00 31.93 44 ASP B O 1
ATOM 1354 N N . LEU B 1 45 ? 22.206 0.944 3.754 1.00 29.12 45 LEU B N 1
ATOM 1355 C CA . LEU B 1 45 ? 21.169 0.965 2.728 1.00 26.88 45 LEU B CA 1
ATOM 1356 C C . LEU B 1 45 ? 21.034 -0.403 2.084 1.00 25.90 45 LEU B C 1
ATOM 1357 O O . LEU B 1 45 ? 21.977 -1.191 2.099 1.00 26.45 45 LEU B O 1
ATOM 1362 N N . THR B 1 46 ? 19.858 -0.672 1.522 1.00 24.26 46 THR B N 1
ATOM 1363 C CA . THR B 1 46 ? 19.602 -1.918 0.805 1.00 24.45 46 THR B CA 1
ATOM 1364 C C . THR B 1 46 ? 19.917 -1.561 -0.645 1.00 23.30 46 THR B C 1
ATOM 1365 O O . THR B 1 46 ? 19.955 -0.377 -0.991 1.00 21.27 46 THR B O 1
ATOM 1369 N N . TYR B 1 47 ? 20.128 -2.557 -1.502 1.00 21.78 47 TYR B N 1
ATOM 1370 C CA . TYR B 1 47 ? 20.476 -2.256 -2.894 1.00 23.14 47 TYR B CA 1
ATOM 1371 C C . TYR B 1 47 ? 19.468 -1.358 -3.615 1.00 22.39 47 TYR B C 1
ATOM 1372 O O . TYR B 1 47 ? 19.850 -0.380 -4.254 1.00 22.57 47 TYR B O 1
ATOM 1381 N N . PRO B 1 48 ? 18.166 -1.681 -3.538 1.00 24.35 48 PRO B N 1
ATOM 1382 C CA . PRO B 1 48 ? 17.176 -0.835 -4.219 1.00 22.95 48 PRO B CA 1
ATOM 1383 C C . PRO B 1 48 ? 17.137 0.600 -3.662 1.00 24.85 48 PRO B C 1
ATOM 1384 O O . PRO B 1 48 ? 16.931 1.563 -4.401 1.00 25.07 48 PRO B O 1
ATOM 1388 N N . GLN B 1 49 ? 17.329 0.748 -2.356 1.00 23.71 49 GLN B N 1
ATOM 1389 C CA . GLN B 1 49 ? 17.323 2.080 -1.755 1.00 24.73 49 GLN B CA 1
ATOM 1390 C C . GLN B 1 49 ? 18.530 2.826 -2.303 1.00 24.90 49 GLN B C 1
ATOM 1391 O O . GLN B 1 49 ? 18.469 4.020 -2.583 1.00 23.31 49 GLN B O 1
ATOM 1397 N N . TYR B 1 50 ? 19.627 2.094 -2.454 1.00 24.59 50 TYR B N 1
ATOM 1398 C CA . TYR B 1 50 ? 20.863 2.652 -2.985 1.00 22.20 50 TYR B CA 1
ATOM 1399 C C . TYR B 1 50 ? 20.630 3.148 -4.414 1.00 23.03 50 TYR B C 1
ATOM 1400 O O . TYR B 1 50 ? 21.090 4.230 -4.784 1.00 20.87 50 TYR B O 1
ATOM 1409 N N . LEU B 1 51 ? 19.905 2.369 -5.215 1.00 22.95 51 LEU B N 1
ATOM 1410 C CA . LEU B 1 51 ? 19.640 2.767 -6.597 1.00 22.83 51 LEU B CA 1
ATOM 1411 C C . LEU B 1 51 ? 18.904 4.103 -6.618 1.00 23.81 51 LEU B C 1
ATOM 1412 O O . LEU B 1 51 ? 19.176 4.970 -7.452 1.00 22.81 51 LEU B O 1
ATOM 1417 N N . VAL B 1 52 ? 17.959 4.268 -5.703 1.00 23.57 52 VAL B N 1
ATOM 1418 C CA . VAL B 1 52 ? 17.221 5.519 -5.633 1.00 24.44 52 VAL B CA 1
ATOM 1419 C C . VAL B 1 52 ? 18.170 6.667 -5.303 1.00 23.16 52 VAL B C 1
ATOM 1420 O O . VAL B 1 52 ? 18.068 7.744 -5.878 1.00 23.64 52 VAL B O 1
ATOM 1424 N N . MET B 1 53 ? 19.100 6.441 -4.377 1.00 22.86 53 MET B N 1
ATOM 1425 C CA . MET B 1 53 ? 20.040 7.488 -4.029 1.00 24.03 53 MET B CA 1
ATOM 1426 C C . MET B 1 53 ? 20.916 7.814 -5.244 1.00 25.27 53 MET B C 1
ATOM 1427 O O . MET B 1 53 ? 21.236 8.976 -5.484 1.00 24.59 53 MET B O 1
ATOM 1432 N N . LEU B 1 54 ? 21.303 6.799 -6.016 1.00 22.97 54 LEU B N 1
ATOM 1433 C CA . LEU B 1 54 ? 22.128 7.070 -7.196 1.00 24.00 54 LEU B CA 1
ATOM 1434 C C . LEU B 1 54 ? 21.418 8.028 -8.146 1.00 24.61 54 LEU B C 1
ATOM 1435 O O . LEU B 1 54 ? 22.043 8.920 -8.720 1.00 25.53 54 LEU B O 1
ATOM 1440 N N . VAL B 1 55 ? 20.113 7.836 -8.319 1.00 25.09 55 VAL B N 1
ATOM 1441 C CA . VAL B 1 55 ? 19.337 8.695 -9.205 1.00 26.23 55 VAL B CA 1
ATOM 1442 C C . VAL B 1 55 ? 19.363 10.134 -8.694 1.00 28.15 55 VAL B C 1
ATOM 1443 O O . VAL B 1 55 ? 19.654 11.074 -9.444 1.00 27.31 55 VAL B O 1
ATOM 1447 N N . LEU B 1 56 ? 19.077 10.292 -7.403 1.00 27.83 56 LEU B N 1
ATOM 1448 C CA . LEU B 1 56 ? 19.056 11.606 -6.774 1.00 26.56 56 LEU B CA 1
ATOM 1449 C C . LEU B 1 56 ? 20.423 12.289 -6.709 1.00 25.86 56 LEU B C 1
ATOM 1450 O O . LEU B 1 56 ? 20.503 13.509 -6.839 1.00 26.47 56 LEU B O 1
ATOM 1455 N N . TRP B 1 57 ? 21.496 11.528 -6.500 1.00 26.68 57 TRP B N 1
ATOM 1456 C CA . TRP B 1 57 ? 22.823 12.145 -6.434 1.00 26.46 57 TRP B CA 1
ATOM 1457 C C . TRP B 1 57 ? 23.263 12.721 -7.780 1.00 28.38 57 TRP B C 1
ATOM 1458 O O . TRP B 1 57 ? 24.151 13.577 -7.841 1.00 27.64 57 TRP B O 1
ATOM 1469 N N . GLU B 1 58 ? 22.659 12.232 -8.856 1.00 27.48 58 GLU B N 1
ATOM 1470 C CA . GLU B 1 58 ? 22.971 12.735 -10.189 1.00 29.72 58 GLU B CA 1
ATOM 1471 C C . GLU B 1 58 ? 21.959 13.831 -10.537 1.00 31.17 58 GLU B C 1
ATOM 1472 O O . GLU B 1 58 ? 22.330 14.905 -11.009 1.00 32.54 58 GLU B O 1
ATOM 1478 N N . THR B 1 59 ? 20.682 13.562 -10.277 1.00 31.39 59 THR B N 1
ATOM 1479 C CA . THR B 1 59 ? 19.616 14.522 -10.556 1.00 32.77 59 THR B CA 1
ATOM 1480 C C . THR B 1 59 ? 18.648 14.594 -9.370 1.00 32.68 59 THR B C 1
ATOM 1481 O O . THR B 1 59 ? 17.758 13.756 -9.233 1.00 32.50 59 THR B O 1
ATOM 1485 N N . ASP B 1 60 ? 18.820 15.613 -8.532 1.00 33.18 60 ASP B N 1
ATOM 1486 C CA . ASP B 1 60 ? 17.990 15.802 -7.341 1.00 34.07 60 ASP B CA 1
ATOM 1487 C C . ASP B 1 60 ? 16.565 16.245 -7.679 1.00 35.28 60 ASP B C 1
ATOM 1488 O O . ASP B 1 60 ? 16.253 16.570 -8.829 1.00 34.83 60 ASP B O 1
ATOM 1493 N N . GLU B 1 61 ? 15.707 16.238 -6.664 1.00 34.40 61 GLU B N 1
ATOM 1494 C CA . GLU B 1 61 ? 14.317 16.654 -6.796 1.00 36.27 61 GLU B CA 1
ATOM 1495 C C . GLU B 1 61 ? 13.556 16.000 -7.942 1.00 36.46 61 GLU B C 1
ATOM 1496 O O . GLU B 1 61 ? 13.090 16.682 -8.862 1.00 35.77 61 GLU B O 1
ATOM 1502 N N . ARG B 1 62 ? 13.408 14.680 -7.871 1.00 35.97 62 ARG B N 1
ATOM 1503 C CA . ARG B 1 62 ? 12.701 13.928 -8.903 1.00 38.13 62 ARG B CA 1
ATOM 1504 C C . ARG B 1 62 ? 11.364 13.393 -8.405 1.00 37.03 62 ARG B C 1
ATOM 1505 O O . ARG B 1 62 ? 11.199 13.107 -7.218 1.00 37.70 62 ARG B O 1
ATOM 1513 N N . SER B 1 63 ? 10.406 13.258 -9.316 1.00 37.02 63 SER B N 1
ATOM 1514 C CA . SER B 1 63 ? 9.095 12.733 -8.955 1.00 35.58 63 SER B CA 1
ATOM 1515 C C . SER B 1 63 ? 9.235 11.222 -8.843 1.00 37.04 63 SER B C 1
ATOM 1516 O O . SER B 1 63 ? 10.185 10.643 -9.378 1.00 35.12 63 SER B O 1
ATOM 1519 N N . VAL B 1 64 ? 8.298 10.583 -8.147 1.00 36.44 64 VAL B N 1
ATOM 1520 C CA . VAL B 1 64 ? 8.341 9.134 -7.996 1.00 38.16 64 VAL B CA 1
ATOM 1521 C C . VAL B 1 64 ? 8.291 8.462 -9.364 1.00 38.99 64 VAL B C 1
ATOM 1522 O O . VAL B 1 64 ? 8.883 7.403 -9.561 1.00 39.24 64 VAL B O 1
ATOM 1526 N N . SER B 1 65 ? 7.583 9.082 -10.306 1.00 39.34 65 SER B N 1
ATOM 1527 C CA . SER B 1 65 ? 7.460 8.536 -11.655 1.00 39.17 65 SER B CA 1
ATOM 1528 C C . SER B 1 65 ? 8.793 8.577 -12.386 1.00 38.33 65 SER B C 1
ATOM 1529 O O . SER B 1 65 ? 9.192 7.606 -13.029 1.00 38.73 65 SER B O 1
ATOM 1532 N N . GLU B 1 66 ? 9.477 9.712 -12.292 1.00 37.57 66 GLU B N 1
ATOM 1533 C CA . GLU B 1 66 ? 10.768 9.877 -12.946 1.00 37.03 66 GLU B CA 1
ATOM 1534 C C . GLU B 1 66 ? 11.789 8.887 -12.405 1.00 35.10 66 GLU B C 1
ATOM 1535 O O . GLU B 1 66 ? 12.563 8.314 -13.164 1.00 34.12 66 GLU B O 1
ATOM 1541 N N . ILE B 1 67 ? 11.794 8.693 -11.090 1.00 34.57 67 ILE B N 1
ATOM 1542 C CA . ILE B 1 67 ? 12.724 7.751 -10.480 1.00 34.35 67 ILE B CA 1
ATOM 1543 C C . ILE B 1 67 ? 12.395 6.360 -11.004 1.00 34.95 67 ILE B C 1
ATOM 1544 O O . ILE B 1 67 ? 13.289 5.578 -11.336 1.00 35.10 67 ILE B O 1
ATOM 1549 N N . GLY B 1 68 ? 11.101 6.069 -11.090 1.00 35.84 68 GLY B N 1
ATOM 1550 C CA . GLY B 1 68 ? 10.648 4.779 -11.577 1.00 37.47 68 GLY B CA 1
ATOM 1551 C C . GLY B 1 68 ? 11.071 4.435 -12.995 1.00 38.79 68 GLY B C 1
ATOM 1552 O O . GLY B 1 68 ? 11.576 3.339 -13.240 1.00 39.12 68 GLY B O 1
ATOM 1553 N N . GLU B 1 69 ? 10.872 5.348 -13.940 1.00 39.54 69 GLU B N 1
ATOM 1554 C CA . GLU B 1 69 ? 11.245 5.055 -15.317 1.00 40.36 69 GLU B CA 1
ATOM 1555 C C . GLU B 1 69 ? 12.760 4.993 -15.506 1.00 39.30 69 GLU B C 1
ATOM 1556 O O . GLU B 1 69 ? 13.256 4.467 -16.502 1.00 37.81 69 GLU B O 1
ATOM 1562 N N . ARG B 1 70 ? 13.493 5.517 -14.532 1.00 36.17 70 ARG B N 1
ATOM 1563 C CA . ARG B 1 70 ? 14.948 5.502 -14.584 1.00 34.84 70 ARG B CA 1
ATOM 1564 C C . ARG B 1 70 ? 15.441 4.123 -14.121 1.00 31.99 70 ARG B C 1
ATOM 1565 O O . ARG B 1 70 ? 16.395 3.569 -14.669 1.00 30.04 70 ARG B O 1
ATOM 1573 N N . LEU B 1 71 ? 14.769 3.572 -13.116 1.00 30.40 71 LEU B N 1
ATOM 1574 C CA . LEU B 1 71 ? 15.140 2.277 -12.551 1.00 29.24 71 LEU B CA 1
ATOM 1575 C C . LEU B 1 71 ? 14.318 1.112 -13.103 1.00 30.53 71 LEU B C 1
ATOM 1576 O O . LEU B 1 71 ? 14.531 -0.034 -12.721 1.00 29.13 71 LEU B O 1
ATOM 1581 N N . TYR B 1 72 ? 13.382 1.405 -14.001 1.00 32.58 72 TYR B N 1
ATOM 1582 C CA . TYR B 1 72 ? 12.518 0.374 -14.573 1.00 33.18 72 TYR B CA 1
ATOM 1583 C C . TYR B 1 72 ? 11.719 -0.320 -13.482 1.00 34.04 72 TYR B C 1
ATOM 1584 O O . TYR B 1 72 ? 11.458 -1.523 -13.556 1.00 34.06 72 TYR B O 1
ATOM 1593 N N . LEU B 1 73 ? 11.337 0.448 -12.467 1.00 33.94 73 LEU B N 1
ATOM 1594 C CA . LEU B 1 73 ? 10.558 -0.078 -11.356 1.00 36.32 73 LEU B CA 1
ATOM 1595 C C . LEU B 1 73 ? 9.232 0.666 -11.275 1.00 37.98 73 LEU B C 1
ATOM 1596 O O . LEU B 1 73 ? 9.159 1.852 -11.600 1.00 38.33 73 LEU B O 1
ATOM 1601 N N . ASP B 1 74 ? 8.182 -0.029 -10.849 1.00 40.49 74 ASP B N 1
ATOM 1602 C CA . ASP B 1 74 ? 6.871 0.601 -10.734 1.00 44.23 74 ASP B CA 1
ATOM 1603 C C . ASP B 1 74 ? 6.732 1.333 -9.403 1.00 44.77 74 ASP B C 1
ATOM 1604 O O . ASP B 1 74 ? 7.520 1.124 -8.478 1.00 43.60 74 ASP B O 1
ATOM 1609 N N . SER B 1 75 ? 5.718 2.187 -9.315 1.00 45.36 75 SER B N 1
ATOM 1610 C CA . SER B 1 75 ? 5.463 2.970 -8.111 1.00 45.79 75 SER B CA 1
ATOM 1611 C C . SER B 1 75 ? 5.284 2.105 -6.867 1.00 45.17 75 SER B C 1
ATOM 1612 O O . SER B 1 75 ? 5.765 2.447 -5.788 1.00 45.13 75 SER B O 1
ATOM 1615 N N . ALA B 1 76 ? 4.594 0.983 -7.024 1.00 44.27 76 ALA B N 1
ATOM 1616 C CA . ALA B 1 76 ? 4.338 0.072 -5.915 1.00 43.83 76 ALA B CA 1
ATOM 1617 C C . ALA B 1 76 ? 5.622 -0.483 -5.300 1.00 43.19 76 ALA B C 1
ATOM 1618 O O . ALA B 1 76 ? 5.672 -0.778 -4.104 1.00 42.06 76 ALA B O 1
ATOM 1620 N N . THR B 1 77 ? 6.656 -0.632 -6.120 1.00 41.30 77 THR B N 1
ATOM 1621 C CA . THR B 1 77 ? 7.931 -1.155 -5.642 1.00 41.22 77 THR B CA 1
ATOM 1622 C C . THR B 1 77 ? 8.766 -0.047 -5.001 1.00 40.15 77 THR B C 1
ATOM 1623 O O . THR B 1 77 ? 9.473 -0.272 -4.018 1.00 39.51 77 THR B O 1
ATOM 1627 N N . LEU B 1 78 ? 8.653 1.153 -5.554 1.00 39.46 78 LEU B N 1
ATOM 1628 C CA . LEU B 1 78 ? 9.402 2.312 -5.086 1.00 40.07 78 LEU B CA 1
ATOM 1629 C C . LEU B 1 78 ? 8.894 2.911 -3.774 1.00 39.72 78 LEU B C 1
ATOM 1630 O O . LEU B 1 78 ? 9.683 3.360 -2.940 1.00 37.58 78 LEU B O 1
ATOM 1635 N N . THR B 1 79 ? 7.576 2.907 -3.594 1.00 39.49 79 THR B N 1
ATOM 1636 C CA . THR B 1 79 ? 6.951 3.474 -2.402 1.00 39.61 79 THR B CA 1
ATOM 1637 C C . THR B 1 79 ? 7.577 3.068 -1.065 1.00 39.10 79 THR B C 1
ATOM 1638 O O . THR B 1 79 ? 7.944 3.929 -0.264 1.00 38.21 79 THR B O 1
ATOM 1642 N N . PRO B 1 80 ? 7.706 1.756 -0.801 1.00 39.10 80 PRO B N 1
ATOM 1643 C CA . PRO B 1 80 ? 8.301 1.324 0.469 1.00 38.86 80 PRO B CA 1
ATOM 1644 C C . PRO B 1 80 ? 9.728 1.841 0.650 1.00 36.58 80 PRO B C 1
ATOM 1645 O O . PRO B 1 80 ? 10.117 2.257 1.745 1.00 37.16 80 PRO B O 1
ATOM 1649 N N . LEU B 1 81 ? 10.495 1.812 -0.437 1.00 35.33 81 LEU B N 1
ATOM 1650 C CA . LEU B 1 81 ? 11.886 2.262 -0.436 1.00 34.39 81 LEU B CA 1
ATOM 1651 C C . LEU B 1 81 ? 12.010 3.733 -0.053 1.00 32.91 81 LEU B C 1
ATOM 1652 O O . LEU B 1 81 ? 12.849 4.107 0.769 1.00 33.66 81 LEU B O 1
ATOM 1657 N N . LEU B 1 82 ? 11.176 4.562 -0.667 1.00 32.74 82 LEU B N 1
ATOM 1658 C CA . LEU B 1 82 ? 11.189 5.994 -0.411 1.00 32.23 82 LEU B CA 1
ATOM 1659 C C . LEU B 1 82 ? 10.806 6.303 1.038 1.00 34.71 82 LEU B C 1
ATOM 1660 O O . LEU B 1 82 ? 11.366 7.209 1.651 1.00 33.06 82 LEU B O 1
ATOM 1665 N N . LYS B 1 83 ? 9.862 5.543 1.586 1.00 35.68 83 LYS B N 1
ATOM 1666 C CA . LYS B 1 83 ? 9.436 5.755 2.964 1.00 36.55 83 LYS B CA 1
ATOM 1667 C C . LYS B 1 83 ? 10.566 5.387 3.927 1.00 35.35 83 LYS B C 1
ATOM 1668 O O . LYS B 1 83 ? 10.729 6.011 4.975 1.00 33.82 83 LYS B O 1
ATOM 1674 N N . ARG B 1 84 ? 11.358 4.382 3.566 1.00 34.18 84 ARG B N 1
ATOM 1675 C CA . ARG B 1 84 ? 12.473 3.982 4.416 1.00 33.86 84 ARG B CA 1
ATOM 1676 C C . ARG B 1 84 ? 13.582 5.022 4.335 1.00 30.42 84 ARG B C 1
ATOM 1677 O O . ARG B 1 84 ? 14.219 5.337 5.343 1.00 29.25 84 ARG B O 1
ATOM 1685 N N . LEU B 1 85 ? 13.800 5.570 3.141 1.00 29.40 85 LEU B N 1
ATOM 1686 C CA . LEU B 1 85 ? 14.818 6.602 2.956 1.00 28.57 85 LEU B CA 1
ATOM 1687 C C . LEU B 1 85 ? 14.405 7.845 3.739 1.00 29.50 85 LEU B C 1
ATOM 1688 O O . LEU B 1 85 ? 15.240 8.511 4.354 1.00 30.06 85 LEU B O 1
ATOM 1693 N N . GLN B 1 86 ? 13.113 8.150 3.712 1.00 27.41 86 GLN B N 1
ATOM 1694 C CA . GLN B 1 86 ? 12.585 9.311 4.424 1.00 30.59 86 GLN B CA 1
ATOM 1695 C C . GLN B 1 86 ? 12.755 9.115 5.925 1.00 30.50 86 GLN B C 1
ATOM 1696 O O . GLN B 1 86 ? 13.199 10.020 6.629 1.00 30.72 86 GLN B O 1
ATOM 1702 N N . ALA B 1 87 ? 12.399 7.928 6.411 1.00 30.49 87 ALA B N 1
ATOM 1703 C CA . ALA B 1 87 ? 12.525 7.623 7.831 1.00 32.27 87 ALA B CA 1
ATOM 1704 C C . ALA B 1 87 ? 13.976 7.763 8.281 1.00 33.31 87 ALA B C 1
ATOM 1705 O O . ALA B 1 87 ? 14.246 8.110 9.433 1.00 31.40 87 ALA B O 1
ATOM 1707 N N . ALA B 1 88 ? 14.904 7.485 7.367 1.00 32.29 88 ALA B N 1
ATOM 1708 C CA . ALA B 1 88 ? 16.330 7.579 7.657 1.00 32.76 88 ALA B CA 1
ATOM 1709 C C . ALA B 1 88 ? 16.808 9.024 7.556 1.00 32.88 88 ALA B C 1
ATOM 1710 O O . ALA B 1 88 ? 17.967 9.327 7.845 1.00 33.70 88 ALA B O 1
ATOM 1712 N N . GLY B 1 89 ? 15.905 9.907 7.142 1.00 32.40 89 GLY B N 1
ATOM 1713 C CA . GLY B 1 89 ? 16.226 11.319 7.023 1.00 32.98 89 GLY B CA 1
ATOM 1714 C C . GLY B 1 89 ? 17.199 11.654 5.915 1.00 31.86 89 GLY B C 1
ATOM 1715 O O . GLY B 1 89 ? 17.895 12.662 5.983 1.00 32.44 89 GLY B O 1
ATOM 1716 N N . LEU B 1 90 ? 17.247 10.811 4.894 1.00 29.98 90 LEU B N 1
ATOM 1717 C CA . LEU B 1 90 ? 18.151 11.025 3.777 1.00 29.55 90 LEU B CA 1
ATOM 1718 C C . LEU B 1 90 ? 17.399 11.713 2.641 1.00 30.47 90 LEU B C 1
ATOM 1719 O O . LEU B 1 90 ? 18.006 12.347 1.771 1.00 28.37 90 LEU B O 1
ATOM 1724 N N . VAL B 1 91 ? 16.074 11.592 2.689 1.00 30.44 91 VAL B N 1
ATOM 1725 C CA . VAL B 1 91 ? 15.177 12.129 1.685 1.00 33.31 91 VAL B CA 1
ATOM 1726 C C . VAL B 1 91 ? 13.933 12.753 2.323 1.00 34.53 91 VAL B C 1
ATOM 1727 O O . VAL B 1 91 ? 13.549 12.385 3.443 1.00 33.42 91 VAL B O 1
ATOM 1731 N N . THR B 1 92 ? 13.315 13.703 1.614 1.00 34.75 92 THR B N 1
ATOM 1732 C CA . THR B 1 92 ? 12.081 14.359 2.071 1.00 38.38 92 THR B CA 1
ATOM 1733 C C . THR B 1 92 ? 11.040 14.138 0.953 1.00 41.11 92 THR B C 1
ATOM 1734 O O . THR B 1 92 ? 11.392 13.938 -0.198 1.00 39.00 92 THR B O 1
ATOM 1738 N N . ARG B 1 93 ? 9.760 14.171 1.289 1.00 43.68 93 ARG B N 1
ATOM 1739 C CA . ARG B 1 93 ? 8.694 13.998 0.305 1.00 47.97 93 ARG B CA 1
ATOM 1740 C C . ARG B 1 93 ? 7.830 15.256 0.279 1.00 49.69 93 ARG B C 1
ATOM 1741 O O . ARG B 1 93 ? 7.209 15.613 1.280 1.00 49.75 93 ARG B O 1
ATOM 1749 N N . THR B 1 94 ? 7.803 15.926 -0.868 1.00 52.38 94 THR B N 1
ATOM 1750 C CA . THR B 1 94 ? 7.017 17.146 -1.019 1.00 54.32 94 THR B CA 1
ATOM 1751 C C . THR B 1 94 ? 5.905 17.004 -2.060 1.00 54.74 94 THR B C 1
ATOM 1752 O O . THR B 1 94 ? 6.173 16.941 -3.260 1.00 54.22 94 THR B O 1
ATOM 1756 N N . ARG B 1 95 ? 4.657 16.966 -1.598 1.00 55.65 95 ARG B N 1
ATOM 1757 C CA . ARG B 1 95 ? 3.513 16.831 -2.498 1.00 55.26 95 ARG B CA 1
ATOM 1758 C C . ARG B 1 95 ? 3.313 18.110 -3.302 1.00 55.41 95 ARG B C 1
ATOM 1759 O O . ARG B 1 95 ? 4.219 18.560 -4.004 1.00 55.11 95 ARG B O 1
ATOM 1761 N N . VAL B 1 103 ? 5.114 12.402 -4.157 1.00 54.74 103 VAL B N 1
ATOM 1762 C CA . VAL B 1 103 ? 5.487 13.176 -5.337 1.00 54.75 103 VAL B CA 1
ATOM 1763 C C . VAL B 1 103 ? 6.717 14.031 -5.055 1.00 53.03 103 VAL B C 1
ATOM 1764 O O . VAL B 1 103 ? 6.803 14.688 -4.022 1.00 55.05 103 VAL B O 1
ATOM 1768 N N . ILE B 1 104 ? 7.667 14.011 -5.982 1.00 51.17 104 ILE B N 1
ATOM 1769 C CA . ILE B 1 104 ? 8.905 14.775 -5.853 1.00 48.10 104 ILE B CA 1
ATOM 1770 C C . ILE B 1 104 ? 9.699 14.451 -4.588 1.00 45.07 104 ILE B C 1
ATOM 1771 O O . ILE B 1 104 ? 9.315 14.808 -3.469 1.00 45.51 104 ILE B O 1
ATOM 1776 N N . ILE B 1 105 ? 10.823 13.775 -4.799 1.00 39.94 105 ILE B N 1
ATOM 1777 C CA . ILE B 1 105 ? 11.722 13.354 -3.736 1.00 36.47 105 ILE B CA 1
ATOM 1778 C C . ILE B 1 105 ? 12.979 14.217 -3.804 1.00 34.47 105 ILE B C 1
ATOM 1779 O O . ILE B 1 105 ? 13.567 14.383 -4.875 1.00 33.73 105 ILE B O 1
ATOM 1784 N N . ALA B 1 106 ? 13.392 14.772 -2.670 1.00 31.44 106 ALA B N 1
ATOM 1785 C CA . ALA B 1 106 ? 14.584 15.607 -2.643 1.00 30.34 106 ALA B CA 1
ATOM 1786 C C . ALA B 1 106 ? 15.567 15.165 -1.572 1.00 30.64 106 ALA B C 1
ATOM 1787 O O . ALA B 1 106 ? 15.177 14.691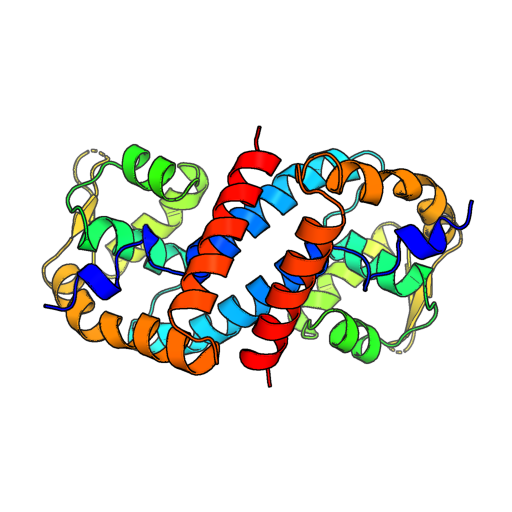 -0.505 1.00 29.64 106 ALA B O 1
ATOM 1789 N N . LEU B 1 107 ? 16.852 15.318 -1.865 1.00 29.87 107 LEU B N 1
ATOM 1790 C CA . LEU B 1 107 ? 17.894 14.948 -0.920 1.00 29.88 107 LEU B CA 1
ATOM 1791 C C . LEU B 1 107 ? 17.903 15.885 0.280 1.00 31.41 107 LEU B C 1
ATOM 1792 O O . LEU B 1 107 ? 17.572 17.064 0.158 1.00 28.52 107 LEU B O 1
ATOM 1797 N N . THR B 1 108 ? 18.270 15.353 1.441 1.00 32.37 108 THR B N 1
ATOM 1798 C CA . THR B 1 108 ? 18.379 16.161 2.648 1.00 33.74 108 THR B CA 1
ATOM 1799 C C . THR B 1 108 ? 19.872 16.451 2.772 1.00 35.81 108 THR B C 1
ATOM 1800 O O . THR B 1 108 ? 20.671 15.971 1.961 1.00 36.10 108 THR B O 1
ATOM 1804 N N . GLU B 1 109 ? 20.255 17.231 3.775 1.00 36.24 109 GLU B N 1
ATOM 1805 C CA . GLU B 1 109 ? 21.664 17.544 3.977 1.00 38.91 109 GLU B CA 1
ATOM 1806 C C . GLU B 1 109 ? 22.435 16.238 4.191 1.00 37.02 109 GLU B C 1
ATOM 1807 O O . GLU B 1 109 ? 23.533 16.049 3.659 1.00 34.57 109 GLU B O 1
ATOM 1813 N N . THR B 1 110 ? 21.842 15.344 4.975 1.00 34.79 110 THR B N 1
ATOM 1814 C CA . THR B 1 110 ? 22.441 14.051 5.283 1.00 35.15 110 THR B CA 1
ATOM 1815 C C . THR B 1 110 ? 22.532 13.174 4.032 1.00 33.37 110 THR B C 1
ATOM 1816 O O . THR B 1 110 ? 23.552 12.520 3.786 1.00 31.62 110 THR B O 1
ATOM 1820 N N . GLY B 1 111 ? 21.464 13.167 3.245 1.00 31.58 111 GLY B N 1
ATOM 1821 C CA . GLY B 1 111 ? 21.456 12.368 2.035 1.00 32.59 111 GLY B CA 1
ATOM 1822 C C . GLY B 1 111 ? 22.515 12.841 1.058 1.00 33.55 111 GLY B C 1
ATOM 1823 O O . GLY B 1 111 ? 23.174 12.036 0.407 1.00 32.98 111 GLY B O 1
ATOM 1824 N N . ARG B 1 112 ? 22.684 14.155 0.961 1.00 34.73 112 ARG B N 1
ATOM 1825 C CA . ARG B 1 112 ? 23.659 14.727 0.042 1.00 36.51 112 ARG B CA 1
ATOM 1826 C C . ARG B 1 112 ? 25.080 14.396 0.498 1.00 36.78 112 ARG B C 1
ATOM 1827 O O . ARG B 1 112 ? 25.946 14.080 -0.317 1.00 36.31 112 ARG B O 1
ATOM 1835 N N . ALA B 1 113 ? 25.314 14.452 1.805 1.00 35.89 113 ALA B N 1
ATOM 1836 C CA . ALA B 1 113 ? 26.633 14.155 2.349 1.00 38.05 113 ALA B CA 1
ATOM 1837 C C . ALA B 1 113 ? 27.025 12.689 2.165 1.00 37.37 113 ALA B C 1
ATOM 1838 O O . ALA B 1 113 ? 28.203 12.375 1.996 1.00 37.10 113 ALA B O 1
ATOM 1840 N N . LEU B 1 114 ? 26.036 11.798 2.194 1.00 36.16 114 LEU B N 1
ATOM 1841 C CA . LEU B 1 114 ? 26.282 10.362 2.050 1.00 35.68 114 LEU B CA 1
ATOM 1842 C C . LEU B 1 114 ? 26.978 10.028 0.729 1.00 35.94 114 LEU B C 1
ATOM 1843 O O . LEU B 1 114 ? 27.664 9.009 0.619 1.00 33.84 114 LEU B O 1
ATOM 1848 N N . ARG B 1 115 ? 26.808 10.890 -0.266 1.00 36.14 115 ARG B N 1
ATOM 1849 C CA . ARG B 1 115 ? 27.405 10.658 -1.578 1.00 37.67 115 ARG B CA 1
ATOM 1850 C C . ARG B 1 115 ? 28.921 10.505 -1.523 1.00 38.29 115 ARG B C 1
ATOM 1851 O O . ARG B 1 115 ? 29.482 9.611 -2.158 1.00 35.65 115 ARG B O 1
ATOM 1859 N N . SER B 1 116 ? 29.583 11.369 -0.759 1.00 39.51 116 SER B N 1
ATOM 1860 C CA . SER B 1 116 ? 31.039 11.319 -0.657 1.00 40.89 116 SER B CA 1
ATOM 1861 C C . SER B 1 116 ? 31.555 9.945 -0.228 1.00 40.42 116 SER B C 1
ATOM 1862 O O . SER B 1 116 ? 32.511 9.429 -0.813 1.00 42.52 116 SER B O 1
ATOM 1865 N N . LYS B 1 117 ? 30.928 9.344 0.777 1.00 39.06 117 LYS B N 1
ATOM 1866 C CA . LYS B 1 117 ? 31.376 8.035 1.235 1.00 37.87 117 LYS B CA 1
ATOM 1867 C C . LYS B 1 117 ? 30.861 6.885 0.371 1.00 35.28 117 LYS B C 1
ATOM 1868 O O . LYS B 1 117 ? 31.340 5.754 0.487 1.00 32.62 117 LYS B O 1
ATOM 1874 N N . ALA B 1 118 ? 29.886 7.170 -0.491 1.00 30.26 118 ALA B N 1
ATOM 1875 C CA . ALA B 1 118 ? 29.333 6.147 -1.377 1.00 30.30 118 ALA B CA 1
ATOM 1876 C C . ALA B 1 118 ? 30.328 5.776 -2.476 1.00 29.02 118 ALA B C 1
ATOM 1877 O O . ALA B 1 118 ? 30.236 4.702 -3.066 1.00 27.95 118 ALA B O 1
ATOM 1879 N N . GLY B 1 119 ? 31.278 6.667 -2.745 1.00 28.61 119 GLY B N 1
ATOM 1880 C CA . GLY B 1 119 ? 32.268 6.414 -3.782 1.00 30.65 119 GLY B CA 1
ATOM 1881 C C . GLY B 1 119 ? 33.040 5.110 -3.653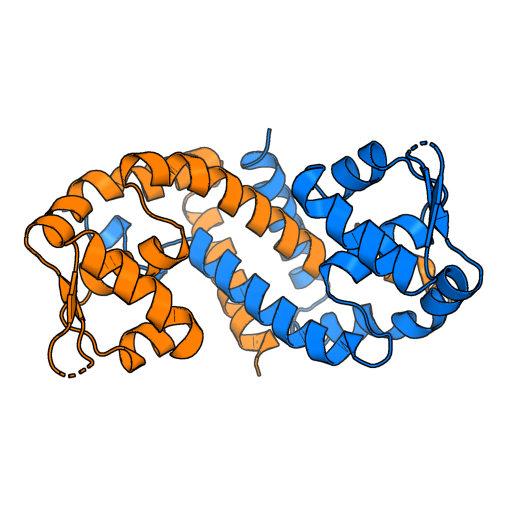 1.00 30.99 119 GLY B C 1
ATOM 1882 O O . GLY B 1 119 ? 33.460 4.523 -4.655 1.00 30.46 119 GLY B O 1
ATOM 1883 N N . ALA B 1 120 ? 33.214 4.644 -2.422 1.00 29.87 120 ALA B N 1
ATOM 1884 C CA . ALA B 1 120 ? 33.951 3.412 -2.161 1.00 30.42 120 ALA B CA 1
ATOM 1885 C C . ALA B 1 120 ? 33.230 2.169 -2.667 1.00 29.72 120 ALA B C 1
ATOM 1886 O O . ALA B 1 120 ? 33.836 1.111 -2.811 1.00 28.38 120 ALA B O 1
ATOM 1888 N N . VAL B 1 121 ? 31.933 2.291 -2.923 1.00 27.27 121 VAL B N 1
ATOM 1889 C CA . VAL B 1 121 ? 31.166 1.153 -3.399 1.00 25.46 121 VAL B CA 1
ATOM 1890 C C . VAL B 1 121 ? 31.575 0.771 -4.827 1.00 24.44 121 VAL B C 1
ATOM 1891 O O . VAL B 1 121 ? 32.034 -0.346 -5.058 1.00 23.97 121 VAL B O 1
ATOM 1895 N N . PRO B 1 122 ? 31.428 1.692 -5.796 1.00 24.84 122 PRO B N 1
ATOM 1896 C CA . PRO B 1 122 ? 31.805 1.395 -7.187 1.00 26.52 122 PRO B CA 1
ATOM 1897 C C . PRO B 1 122 ? 33.276 1.016 -7.257 1.00 25.81 122 PRO B C 1
ATOM 1898 O O . PRO B 1 122 ? 33.685 0.181 -8.061 1.00 24.42 122 PRO B O 1
ATOM 1902 N N . GLU B 1 123 ? 34.061 1.667 -6.409 1.00 26.73 123 GLU B N 1
ATOM 1903 C CA . GLU B 1 123 ? 35.495 1.438 -6.318 1.00 27.16 123 GLU B CA 1
ATOM 1904 C C . GLU B 1 123 ? 35.792 -0.040 -6.035 1.00 26.95 123 GLU B C 1
ATOM 1905 O O . GLU B 1 123 ? 36.577 -0.678 -6.737 1.00 25.29 123 GLU B O 1
ATOM 1911 N N . GLN B 1 124 ? 35.158 -0.576 -4.999 1.00 25.58 124 GLN B N 1
ATOM 1912 C CA . GLN B 1 124 ? 35.362 -1.965 -4.623 1.00 25.21 124 GLN B CA 1
ATOM 1913 C C . GLN B 1 124 ? 34.722 -2.931 -5.606 1.00 24.19 124 GLN B C 1
ATOM 1914 O O . GLN B 1 124 ? 35.229 -4.032 -5.809 1.00 24.84 124 GLN B O 1
ATOM 1920 N N . VAL B 1 125 ? 33.603 -2.538 -6.209 1.00 22.11 125 VAL B N 1
ATOM 1921 C CA . VAL B 1 125 ? 32.960 -3.426 -7.162 1.00 23.39 125 VAL B CA 1
ATOM 1922 C C . VAL B 1 125 ? 33.904 -3.661 -8.338 1.00 23.68 125 VAL B C 1
ATOM 1923 O O . VAL B 1 125 ? 34.051 -4.788 -8.804 1.00 25.54 125 VAL B O 1
ATOM 1927 N N . PHE B 1 126 ? 34.544 -2.598 -8.815 1.00 24.41 126 PHE B N 1
ATOM 1928 C CA . PHE B 1 126 ? 35.472 -2.736 -9.936 1.00 26.17 126 PHE B CA 1
ATOM 1929 C C . PHE B 1 126 ? 36.594 -3.707 -9.580 1.00 26.32 126 PHE B C 1
ATOM 1930 O O . PHE B 1 126 ? 36.935 -4.603 -10.359 1.00 24.77 126 PHE B O 1
ATOM 1938 N N . CYS B 1 127 ? 37.167 -3.520 -8.396 1.00 25.74 127 CYS B N 1
ATOM 1939 C CA . CYS B 1 127 ? 38.252 -4.375 -7.922 1.00 26.08 127 CYS B CA 1
ATOM 1940 C C . CYS B 1 127 ? 37.811 -5.831 -7.815 1.00 26.35 127 CYS B C 1
ATOM 1941 O O . CYS B 1 127 ? 38.517 -6.744 -8.256 1.00 24.67 127 CYS B O 1
ATOM 1944 N N . ALA B 1 128 ? 36.637 -6.041 -7.225 1.00 23.86 128 ALA B N 1
ATOM 1945 C CA . ALA B 1 128 ? 36.101 -7.379 -7.030 1.00 23.00 128 ALA B CA 1
ATOM 1946 C C . ALA B 1 128 ? 35.778 -8.088 -8.341 1.00 25.32 128 ALA B C 1
ATOM 1947 O O . ALA B 1 128 ? 35.936 -9.304 -8.452 1.00 24.12 128 ALA B O 1
ATOM 1949 N N . SER B 1 129 ? 35.328 -7.324 -9.330 1.00 24.63 129 SER B N 1
ATOM 1950 C CA . SER B 1 129 ? 34.960 -7.886 -10.625 1.00 26.47 129 SER B CA 1
ATOM 1951 C C . SER B 1 129 ? 36.150 -8.476 -11.379 1.00 27.90 129 SER B C 1
ATOM 1952 O O . SER B 1 129 ? 35.968 -9.309 -12.265 1.00 26.14 129 SER B O 1
ATOM 1955 N N . ALA B 1 130 ? 37.359 -8.047 -11.021 1.00 28.00 130 ALA B N 1
ATOM 1956 C CA . ALA B 1 130 ? 38.580 -8.538 -11.668 1.00 31.65 130 ALA B CA 1
ATOM 1957 C C . ALA B 1 130 ? 38.487 -8.362 -13.182 1.00 32.48 130 ALA B C 1
ATOM 1958 O O . ALA B 1 130 ? 39.007 -9.175 -13.949 1.00 34.26 130 ALA B O 1
ATOM 1960 N N . CYS B 1 131 ? 37.802 -7.300 -13.593 1.00 32.51 131 CYS B N 1
ATOM 1961 C CA . CYS B 1 131 ? 37.613 -6.960 -15.004 1.00 34.10 131 CYS B CA 1
ATOM 1962 C C . CYS B 1 131 ? 38.497 -5.768 -15.346 1.00 32.63 131 CYS B C 1
ATOM 1963 O O . CYS B 1 131 ? 38.937 -5.042 -14.460 1.00 32.29 131 CYS B O 1
ATOM 1966 N N . SER B 1 132 ? 38.753 -5.566 -16.632 1.00 32.75 132 SER B N 1
ATOM 1967 C CA . SER B 1 132 ? 39.510 -4.400 -17.057 1.00 31.82 132 SER B CA 1
ATOM 1968 C C . SER B 1 132 ? 38.384 -3.383 -17.276 1.00 32.41 132 SER B C 1
ATOM 1969 O O . SER B 1 132 ? 37.224 -3.775 -17.394 1.00 32.54 132 SER B O 1
ATOM 1972 N N . LEU B 1 133 ? 38.708 -2.095 -17.322 1.00 31.11 133 LEU B N 1
ATOM 1973 C CA . LEU B 1 133 ? 37.689 -1.070 -17.530 1.00 31.89 133 LEU B CA 1
ATOM 1974 C C . LEU B 1 133 ? 36.862 -1.379 -18.776 1.00 32.34 133 LEU B C 1
ATOM 1975 O O . LEU B 1 133 ? 35.630 -1.318 -18.746 1.00 29.83 133 LEU B O 1
ATOM 1980 N N . ASP B 1 134 ? 37.553 -1.706 -19.865 1.00 31.19 134 ASP B N 1
ATOM 1981 C CA . ASP B 1 134 ? 36.904 -2.032 -21.128 1.00 32.90 134 ASP B CA 1
ATOM 1982 C C . ASP B 1 134 ? 35.976 -3.237 -20.997 1.00 32.62 134 ASP B C 1
ATOM 1983 O O . ASP B 1 134 ? 34.860 -3.229 -21.521 1.00 33.50 134 ASP B O 1
ATOM 1988 N N . GLU B 1 135 ? 36.441 -4.274 -20.307 1.00 31.15 135 GLU B N 1
ATOM 1989 C CA . GLU B 1 135 ? 35.639 -5.479 -20.117 1.00 30.02 135 GLU B CA 1
ATOM 1990 C C . GLU B 1 135 ? 34.363 -5.185 -19.337 1.00 28.94 135 GLU B C 1
ATOM 1991 O O . GLU B 1 135 ? 33.293 -5.696 -19.671 1.00 27.48 135 GLU B O 1
ATOM 1997 N N . LEU B 1 136 ? 34.475 -4.364 -18.300 1.00 28.30 136 LEU B N 1
ATOM 1998 C CA . LEU B 1 136 ? 33.309 -4.023 -17.501 1.00 29.52 136 LEU B CA 1
ATOM 1999 C C . LEU B 1 136 ? 32.275 -3.279 -18.338 1.00 30.61 136 LEU B C 1
ATOM 2000 O O . LEU B 1 136 ? 31.097 -3.637 -18.336 1.00 27.37 136 LEU B O 1
ATOM 2005 N N . ARG B 1 137 ? 32.702 -2.248 -19.061 1.00 30.65 137 ARG B N 1
ATOM 2006 C CA . ARG B 1 137 ? 31.744 -1.495 -19.859 1.00 34.04 137 ARG B CA 1
ATOM 2007 C C . ARG B 1 137 ? 31.142 -2.312 -21.005 1.00 33.63 137 ARG B C 1
ATOM 2008 O O . ARG B 1 137 ? 29.984 -2.114 -21.367 1.00 32.32 137 ARG B O 1
ATOM 2016 N N . GLN B 1 138 ? 31.922 -3.232 -21.564 1.00 32.93 138 GLN B N 1
ATOM 2017 C CA . GLN B 1 138 ? 31.435 -4.074 -22.649 1.00 33.31 138 GLN B CA 1
ATOM 2018 C C . GLN B 1 138 ? 30.355 -5.015 -22.116 1.00 31.56 138 GLN B C 1
ATOM 2019 O O . GLN B 1 138 ? 29.322 -5.221 -22.755 1.00 28.06 138 GLN B O 1
ATOM 2025 N N . LEU B 1 139 ? 30.591 -5.583 -20.936 1.00 29.62 139 LEU B N 1
ATOM 2026 C CA . LEU B 1 139 ? 29.608 -6.487 -20.340 1.00 27.18 139 LEU B CA 1
ATOM 2027 C C . LEU B 1 139 ? 28.354 -5.697 -19.990 1.00 26.59 139 LEU B C 1
ATOM 2028 O O . LEU B 1 139 ? 27.241 -6.176 -20.196 1.00 26.94 139 LEU B O 1
ATOM 2033 N N . LYS B 1 140 ? 28.533 -4.481 -19.475 1.00 26.39 140 LYS B N 1
ATOM 2034 C CA . LYS B 1 140 ? 27.389 -3.651 -19.107 1.00 28.38 140 LYS B CA 1
ATOM 2035 C C . LYS B 1 140 ? 26.539 -3.333 -20.331 1.00 28.33 140 LYS B C 1
ATOM 2036 O O . LYS B 1 140 ? 25.312 -3.333 -20.265 1.00 28.49 140 LYS B O 1
ATOM 2042 N N . GLN B 1 141 ? 27.204 -3.054 -21.446 1.00 29.03 141 GLN B N 1
ATOM 2043 C CA . GLN B 1 141 ? 26.523 -2.743 -22.698 1.00 30.55 141 GLN B CA 1
ATOM 2044 C C . GLN B 1 141 ? 25.695 -3.918 -23.217 1.00 29.02 141 GLN B C 1
ATOM 2045 O O . GLN B 1 141 ? 24.582 -3.736 -23.703 1.00 27.54 141 GLN B O 1
ATOM 2051 N N . GLU B 1 142 ? 26.250 -5.122 -23.137 1.00 27.53 142 GLU B N 1
ATOM 2052 C CA . GLU B 1 142 ? 25.547 -6.307 -23.614 1.00 27.18 142 GLU B CA 1
ATOM 2053 C C . GLU B 1 142 ? 24.342 -6.622 -22.743 1.00 25.87 142 GLU B C 1
ATOM 2054 O O . GLU B 1 142 ? 23.313 -7.084 -23.240 1.00 26.18 142 GLU B O 1
ATOM 2060 N N . LEU B 1 143 ? 24.471 -6.368 -21.442 1.00 23.81 143 LEU B N 1
ATOM 2061 C CA . LEU B 1 143 ? 23.372 -6.608 -20.510 1.00 23.99 143 LEU B CA 1
ATOM 2062 C C . LEU B 1 143 ? 22.263 -5.597 -20.783 1.00 25.38 143 LEU B C 1
ATOM 2063 O O . LEU B 1 143 ? 21.071 -5.904 -20.667 1.00 23.69 143 LEU B O 1
ATOM 2068 N N . GLU B 1 144 ? 22.669 -4.383 -21.139 1.00 27.57 144 GLU B N 1
ATOM 2069 C CA . GLU B 1 144 ? 21.710 -3.333 -21.451 1.00 29.45 144 GLU B CA 1
ATOM 2070 C C . GLU B 1 144 ? 20.949 -3.776 -22.692 1.00 28.97 144 GLU B C 1
ATOM 2071 O O . GLU B 1 144 ? 19.720 -3.698 -22.746 1.00 28.49 144 GLU B O 1
ATOM 2077 N N . LYS B 1 145 ? 21.688 -4.263 -23.682 1.00 28.55 145 LYS B N 1
ATOM 2078 C CA . LYS B 1 145 ? 21.084 -4.726 -24.922 1.00 28.87 145 LYS B CA 1
ATOM 2079 C C . LYS B 1 145 ? 20.095 -5.868 -24.658 1.00 28.07 145 LYS B C 1
ATOM 2080 O O . LYS B 1 145 ? 19.019 -5.913 -25.256 1.00 27.32 145 LYS B O 1
ATOM 2086 N N . LEU B 1 146 ? 20.459 -6.778 -23.754 1.00 27.57 146 LEU B N 1
ATOM 2087 C CA . LEU B 1 146 ? 19.604 -7.916 -23.411 1.00 25.46 146 LEU B CA 1
ATOM 2088 C C . LEU B 1 146 ? 18.329 -7.469 -22.696 1.00 25.40 146 LEU B C 1
ATOM 2089 O O . LEU B 1 146 ? 17.245 -7.966 -22.994 1.00 25.96 146 LEU B O 1
ATOM 2094 N N . ARG B 1 147 ? 18.454 -6.540 -21.752 1.00 25.04 147 ARG B N 1
ATOM 2095 C CA . ARG B 1 147 ? 17.286 -6.046 -21.022 1.00 26.29 147 ARG B CA 1
ATOM 2096 C C . ARG B 1 147 ? 16.278 -5.491 -22.018 1.00 27.65 147 ARG B C 1
ATOM 2097 O O . ARG B 1 147 ? 15.081 -5.777 -21.942 1.00 26.39 147 ARG B O 1
ATOM 2105 N N . SER B 1 148 ? 16.780 -4.690 -22.951 1.00 27.94 148 SER B N 1
ATOM 2106 C CA . SER B 1 148 ? 15.946 -4.077 -23.973 1.00 30.66 148 SER B CA 1
ATOM 2107 C C . SER B 1 148 ? 15.299 -5.140 -24.854 1.00 31.07 148 SER B C 1
ATOM 2108 O O . SER B 1 148 ? 14.082 -5.131 -25.072 1.00 30.51 148 SER B O 1
ATOM 2111 N N . SER B 1 149 ? 16.116 -6.066 -25.344 1.00 29.22 149 SER B N 1
ATOM 2112 C CA . SER B 1 149 ? 15.619 -7.130 -26.206 1.00 30.28 149 SER B CA 1
ATOM 2113 C C . SER B 1 149 ? 14.557 -7.981 -25.530 1.00 30.43 149 SER B C 1
ATOM 2114 O O . SER B 1 149 ? 13.529 -8.290 -26.131 1.00 29.27 149 SER B O 1
ATOM 2117 N N . LEU B 1 150 ? 14.795 -8.358 -24.279 1.00 30.17 150 LEU B N 1
ATOM 2118 C CA . LEU B 1 150 ? 13.838 -9.192 -23.567 1.00 32.32 150 LEU B CA 1
ATOM 2119 C C . LEU B 1 150 ? 12.483 -8.508 -23.413 1.00 33.84 150 LEU B C 1
ATOM 2120 O O . LEU B 1 150 ? 11.443 -9.162 -23.456 1.00 35.16 150 LEU B O 1
ATOM 2125 N N . GLY B 1 151 ? 12.494 -7.191 -23.246 1.00 34.18 151 GLY B N 1
ATOM 2126 C CA . GLY B 1 151 ? 11.244 -6.475 -23.067 1.00 36.09 151 GLY B CA 1
ATOM 2127 C C . GLY B 1 151 ? 10.495 -6.121 -24.340 1.00 38.64 151 GLY B C 1
ATOM 2128 O O . GLY B 1 151 ? 9.302 -5.829 -24.291 1.00 39.68 151 GLY B O 1
ATOM 2129 N N . ALA B 1 152 ? 11.181 -6.154 -25.479 1.00 38.74 152 ALA B N 1
ATOM 2130 C CA . ALA B 1 152 ? 10.561 -5.796 -26.752 1.00 39.74 152 ALA B CA 1
ATOM 2131 C C . ALA B 1 152 ? 9.716 -6.903 -27.380 1.00 40.54 152 ALA B C 1
ATOM 2132 O O . ALA B 1 152 ? 9.861 -8.078 -26.983 1.00 41.22 152 ALA B O 1
#